Protein AF-X1NQB0-F1 (afdb_monomer_lite)

Organism: NCBI:txid412755

Sequence (197 aa):
MKKQTLKDSSLKRERFQTKKSTKEQAGLGTFFEILFKSVQGYIEIRTIRKGQVKQYFYSDLKKLTQDLTSDLPKFKDTNVFFGVCPRNQKQGKEKNIKEVSCVWIDLDCHNDRERIEKLRSLKRFNLRPSIIVNSGRGFHIYWLLDKVFIIRDQEEKEIIKGYVKGLSKVLGGDSTFDLARVLRVPGTINLKEPENP

Structure (mmCIF, N/CA/C/O backbone):
data_AF-X1NQB0-F1
#
_entry.id   AF-X1NQB0-F1
#
loop_
_atom_site.group_PDB
_atom_site.id
_atom_site.type_symbol
_atom_site.label_atom_id
_atom_site.label_alt_id
_atom_site.label_comp_id
_atom_site.label_asym_id
_atom_site.label_entity_id
_atom_site.label_seq_id
_atom_site.pdbx_PDB_ins_code
_atom_site.Cartn_x
_atom_site.Cartn_y
_atom_site.Cartn_z
_atom_site.occupancy
_atom_site.B_iso_or_equiv
_atom_site.auth_seq_id
_atom_site.auth_comp_id
_atom_site.auth_asym_id
_atom_site.auth_atom_id
_atom_site.pdbx_PDB_model_num
ATOM 1 N N . MET A 1 1 ? -0.578 19.812 -50.201 1.00 50.06 1 MET A N 1
ATOM 2 C CA . MET A 1 1 ? -0.770 18.468 -49.600 1.00 50.06 1 M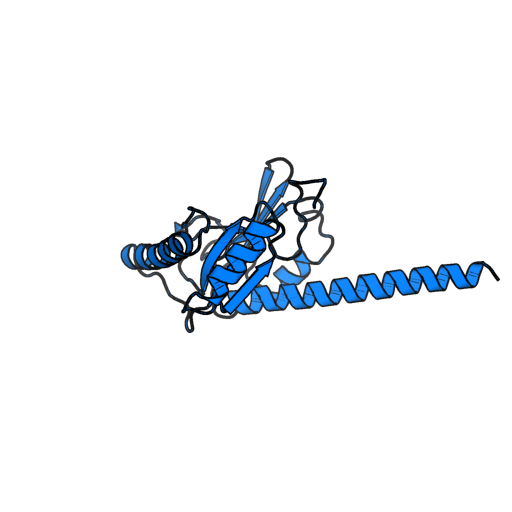ET A CA 1
ATOM 3 C C . MET A 1 1 ? -0.067 18.213 -48.253 1.00 50.06 1 MET A C 1
ATOM 5 O O . MET A 1 1 ? -0.553 17.361 -47.530 1.00 50.06 1 MET A O 1
ATOM 9 N N . LYS A 1 2 ? 0.999 18.927 -47.834 1.00 50.00 2 LYS A N 1
ATOM 10 C CA . LYS A 1 2 ? 1.727 18.614 -46.571 1.00 50.00 2 LYS A CA 1
ATOM 11 C C . LYS A 1 2 ? 1.059 19.056 -45.245 1.00 50.00 2 LYS A C 1
ATOM 13 O O . LYS A 1 2 ? 1.388 18.514 -44.196 1.00 50.00 2 LYS A O 1
ATOM 18 N N . LYS A 1 3 ? 0.122 20.018 -45.255 1.00 45.69 3 LYS A N 1
ATOM 19 C CA . LYS A 1 3 ? -0.515 20.545 -44.020 1.00 45.69 3 LYS A CA 1
ATOM 20 C C . LYS A 1 3 ? -1.596 19.629 -43.422 1.00 45.69 3 LYS A C 1
ATOM 22 O O . LYS A 1 3 ? -1.843 19.693 -42.222 1.00 45.69 3 LYS A O 1
ATOM 27 N N . GLN A 1 4 ? -2.224 18.777 -44.234 1.00 47.47 4 GLN A N 1
ATOM 28 C CA . GLN A 1 4 ? -3.342 17.927 -43.802 1.00 47.47 4 GLN A CA 1
ATOM 29 C C . GLN A 1 4 ? -2.848 16.678 -43.054 1.00 47.47 4 GLN A C 1
ATOM 31 O O . GLN A 1 4 ? -3.415 16.296 -42.037 1.00 47.47 4 GLN A O 1
ATOM 36 N N . THR A 1 5 ? -1.698 16.139 -43.466 1.00 50.97 5 THR A N 1
ATOM 37 C CA . THR A 1 5 ? -1.036 14.976 -42.854 1.00 50.97 5 THR A CA 1
ATOM 38 C C . THR A 1 5 ? -0.481 15.268 -41.452 1.00 50.97 5 THR A C 1
ATOM 40 O O . THR A 1 5 ? -0.528 14.410 -40.574 1.00 50.97 5 THR A O 1
ATOM 43 N N . LEU A 1 6 ? 0.005 16.494 -41.208 1.00 49.53 6 LEU A N 1
ATOM 44 C CA . LEU A 1 6 ? 0.530 16.913 -39.901 1.00 49.53 6 LEU A CA 1
ATOM 45 C C . LEU A 1 6 ? -0.583 17.054 -38.848 1.00 49.53 6 LEU A C 1
ATOM 47 O O . LEU A 1 6 ? -0.421 16.556 -37.733 1.00 49.53 6 LEU A O 1
ATOM 51 N N . LYS A 1 7 ? -1.736 17.643 -39.205 1.00 56.09 7 LYS A N 1
ATOM 52 C CA . LYS A 1 7 ? -2.900 17.743 -38.302 1.00 56.09 7 LYS A CA 1
ATOM 53 C C . LYS A 1 7 ? -3.457 16.369 -37.924 1.00 56.09 7 LYS A C 1
ATOM 55 O O . LYS A 1 7 ? -3.704 16.127 -36.746 1.00 56.09 7 LYS A O 1
ATOM 60 N N . ASP A 1 8 ? -3.561 15.452 -38.885 1.00 53.28 8 ASP A N 1
ATOM 61 C CA . ASP A 1 8 ? -4.017 14.077 -38.633 1.00 53.28 8 ASP A CA 1
ATOM 62 C C . ASP A 1 8 ? -3.060 13.284 -37.732 1.00 53.28 8 ASP A C 1
ATOM 64 O O . ASP A 1 8 ? -3.496 12.493 -36.894 1.00 53.28 8 ASP A O 1
ATOM 68 N N . SER A 1 9 ? -1.748 13.517 -37.854 1.00 52.19 9 SER A N 1
ATOM 69 C CA . SER A 1 9 ? -0.751 12.889 -36.980 1.00 52.19 9 SER A CA 1
ATOM 70 C C . SER A 1 9 ? -0.810 13.407 -35.535 1.00 52.19 9 SER A C 1
ATOM 72 O O . SER A 1 9 ? -0.665 12.618 -34.601 1.00 52.19 9 SER A O 1
ATOM 74 N N . SER A 1 10 ? -1.089 14.703 -35.346 1.00 53.19 10 SER A N 1
ATOM 75 C CA . SER A 1 10 ? -1.256 15.331 -34.028 1.00 53.19 10 SER A CA 1
ATOM 76 C C . SER A 1 10 ? -2.526 14.836 -33.339 1.00 53.19 10 SER A C 1
ATOM 78 O O . SER A 1 10 ? -2.468 14.369 -32.206 1.00 53.19 10 SER A O 1
ATOM 80 N N . LEU A 1 11 ? -3.650 14.813 -34.063 1.00 53.56 11 LEU A N 1
ATOM 81 C CA . LEU A 1 11 ? -4.938 14.316 -33.569 1.00 53.56 11 LEU A CA 1
ATOM 82 C C . LEU A 1 11 ? -4.892 12.822 -33.218 1.00 53.56 11 LEU A C 1
ATOM 84 O O . LEU A 1 11 ? -5.489 12.397 -32.230 1.00 53.56 11 LEU A O 1
ATOM 88 N N . LYS A 1 12 ? -4.166 12.000 -33.990 1.00 47.81 12 LYS A N 1
ATOM 89 C CA . LYS A 1 12 ? -3.951 10.579 -33.660 1.00 47.81 12 LYS A CA 1
ATOM 90 C C . LYS A 1 12 ? -3.080 10.398 -32.413 1.00 47.81 12 LYS A C 1
ATOM 92 O O . LYS A 1 12 ? -3.388 9.525 -31.603 1.00 47.81 12 LYS A O 1
ATOM 97 N N . ARG A 1 13 ? -2.035 11.216 -32.232 1.00 45.66 13 ARG A N 1
ATOM 98 C CA . ARG A 1 13 ? -1.184 11.202 -31.027 1.00 45.66 13 ARG A CA 1
ATOM 99 C C . ARG A 1 13 ? -1.954 11.639 -29.782 1.00 45.66 13 ARG A C 1
ATOM 101 O O . ARG A 1 13 ? -1.907 10.926 -28.785 1.00 45.66 13 ARG A O 1
ATOM 108 N N . GLU A 1 14 ? -2.730 12.715 -29.868 1.00 44.12 14 GLU A N 1
ATOM 109 C CA . GLU A 1 14 ? -3.615 13.171 -28.787 1.00 44.12 14 GLU A CA 1
ATOM 110 C C . GLU A 1 14 ? -4.677 12.122 -28.443 1.00 44.12 14 GLU A C 1
ATOM 112 O O . GLU A 1 14 ? -4.863 11.798 -27.273 1.00 44.12 14 GLU A O 1
ATOM 117 N N . ARG A 1 15 ? -5.335 11.507 -29.439 1.00 46.19 15 ARG A N 1
ATOM 118 C CA . ARG A 1 15 ? -6.320 10.427 -29.219 1.00 46.19 15 ARG A CA 1
ATOM 119 C C . ARG A 1 15 ? -5.710 9.167 -28.598 1.00 46.19 15 ARG A C 1
ATOM 121 O O . ARG A 1 15 ? -6.386 8.462 -27.852 1.00 46.19 15 ARG A O 1
ATOM 128 N N . PHE A 1 16 ? -4.455 8.852 -28.909 1.00 35.81 16 PHE A N 1
ATOM 129 C CA . PHE A 1 16 ? -3.752 7.710 -28.321 1.00 35.81 16 PHE A CA 1
ATOM 130 C C . PHE A 1 16 ? -3.287 8.004 -26.887 1.00 35.81 16 PHE A C 1
ATOM 132 O O . PHE A 1 16 ? -3.474 7.167 -26.006 1.00 35.81 16 PHE A O 1
ATOM 139 N N . GLN A 1 17 ? -2.754 9.205 -26.632 1.00 44.72 17 GLN A N 1
ATOM 140 C CA . GLN A 1 17 ? -2.378 9.662 -25.290 1.00 44.72 17 GLN A CA 1
ATOM 141 C C . GLN A 1 17 ? -3.591 9.773 -24.364 1.00 44.72 17 GLN A C 1
ATOM 143 O O . GLN A 1 17 ? -3.541 9.271 -23.246 1.00 44.72 17 GLN A O 1
ATOM 148 N N . THR A 1 18 ? -4.706 10.327 -24.846 1.00 46.62 18 THR A N 1
ATOM 149 C CA . THR A 1 18 ? -5.965 10.387 -24.086 1.00 46.62 18 THR A CA 1
ATOM 150 C C . THR A 1 18 ? -6.506 8.991 -23.784 1.00 46.62 18 THR A C 1
ATOM 152 O O . THR A 1 18 ? -6.786 8.706 -22.628 1.00 46.62 18 THR A O 1
ATOM 155 N N . LYS A 1 19 ? -6.551 8.059 -24.750 1.00 41.38 19 LYS A N 1
ATOM 156 C CA . LYS A 1 19 ? -6.973 6.666 -24.481 1.00 41.38 19 LYS A CA 1
ATOM 157 C C . LYS A 1 19 ? -6.062 5.923 -23.496 1.00 41.38 19 LYS A C 1
ATOM 159 O O . LYS A 1 19 ? -6.564 5.138 -22.692 1.00 41.38 19 LYS A O 1
ATOM 164 N N . LYS A 1 20 ? -4.743 6.146 -23.555 1.00 51.28 20 LYS A N 1
ATOM 165 C CA . LYS A 1 20 ? -3.777 5.572 -22.604 1.00 51.28 20 LYS A CA 1
ATOM 166 C C . LYS A 1 20 ? -3.995 6.146 -21.198 1.00 51.28 20 LYS A C 1
ATOM 168 O O . LYS A 1 20 ? -4.170 5.369 -20.266 1.00 51.28 20 LYS A O 1
ATOM 173 N N . SER A 1 21 ? -4.132 7.469 -21.091 1.00 59.16 21 SER A N 1
ATOM 174 C CA . SER A 1 21 ? -4.458 8.195 -19.857 1.00 59.16 21 SER A CA 1
ATOM 175 C C . SER A 1 21 ? -5.775 7.722 -19.231 1.00 59.16 21 SER A C 1
ATOM 177 O O . SER A 1 21 ? -5.805 7.419 -18.043 1.00 59.16 21 SER A O 1
ATOM 179 N N . THR A 1 22 ? -6.847 7.551 -20.014 1.00 59.19 22 THR A N 1
ATOM 180 C CA . THR A 1 22 ? -8.142 7.077 -19.496 1.00 59.19 22 THR A CA 1
ATOM 181 C C . THR A 1 22 ? -8.079 5.623 -19.017 1.00 59.19 22 THR A C 1
ATOM 183 O O . THR A 1 22 ? -8.696 5.278 -18.012 1.00 59.19 22 THR A O 1
ATOM 186 N N . LYS A 1 23 ? -7.316 4.754 -19.697 1.00 62.00 23 LYS A N 1
ATOM 187 C CA . LYS A 1 23 ? -7.129 3.354 -19.279 1.00 62.00 23 LYS A CA 1
ATOM 188 C C . LYS A 1 23 ? -6.263 3.240 -18.020 1.00 62.00 23 LYS A C 1
ATOM 190 O O . LYS A 1 23 ? -6.557 2.415 -17.159 1.00 62.00 23 LYS A O 1
ATOM 195 N N . GLU A 1 24 ? -5.224 4.063 -17.903 1.00 63.34 24 GLU A N 1
ATOM 196 C CA . GLU A 1 24 ? -4.378 4.160 -16.706 1.00 63.34 24 GLU A CA 1
ATOM 197 C C . GLU A 1 24 ? -5.161 4.727 -15.515 1.00 63.34 24 GLU A C 1
ATOM 199 O O . GLU A 1 24 ? -5.092 4.171 -14.421 1.00 63.34 24 GLU A O 1
ATOM 204 N N . GLN A 1 25 ? -5.992 5.750 -15.744 1.00 60.28 25 GLN A N 1
ATOM 205 C CA . GLN A 1 25 ? -6.939 6.2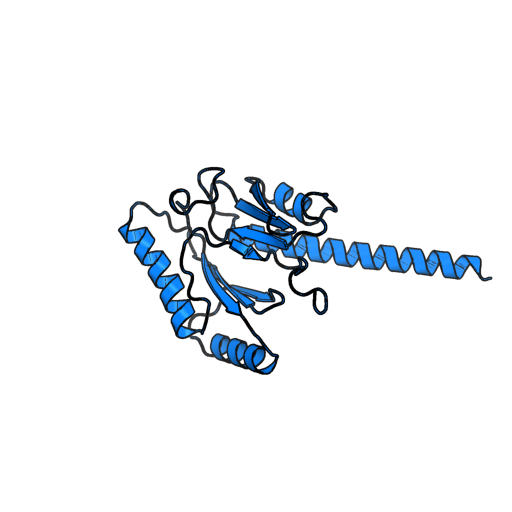86 -14.763 1.00 60.28 25 GLN A CA 1
ATOM 206 C C . GLN A 1 25 ? -7.929 5.231 -14.275 1.00 60.28 25 GLN A C 1
ATOM 208 O O . GLN A 1 25 ? -8.090 5.057 -13.067 1.00 60.28 25 GLN A O 1
ATOM 213 N N . ALA A 1 26 ? -8.557 4.499 -15.199 1.00 66.62 26 ALA A N 1
ATOM 214 C CA . ALA A 1 26 ? -9.485 3.427 -14.859 1.00 66.62 26 ALA A CA 1
ATOM 215 C C . ALA A 1 26 ? -8.786 2.312 -14.062 1.00 66.62 26 ALA A C 1
ATOM 217 O O . ALA A 1 26 ? -9.298 1.881 -13.034 1.00 66.62 26 ALA A O 1
ATOM 218 N N . GLY A 1 27 ? -7.584 1.897 -14.480 1.00 85.69 27 GLY A N 1
ATOM 219 C CA . GLY A 1 27 ? -6.806 0.872 -13.780 1.00 85.69 27 GLY A CA 1
ATOM 220 C C . GLY A 1 27 ? -6.393 1.285 -12.365 1.00 85.69 27 GLY A C 1
ATOM 221 O O . GLY A 1 27 ? -6.514 0.489 -11.434 1.00 85.69 27 GLY A O 1
ATOM 222 N N . LEU A 1 28 ? -5.946 2.531 -12.184 1.00 87.88 28 LEU A N 1
ATOM 223 C CA . LEU A 1 28 ? -5.535 3.039 -10.876 1.00 87.88 28 LEU A CA 1
ATOM 224 C C . LEU A 1 28 ? -6.728 3.257 -9.935 1.00 87.88 28 LEU A C 1
ATOM 226 O O . LEU A 1 28 ? -6.636 2.933 -8.751 1.00 87.88 28 LEU A O 1
ATOM 230 N N . GLY A 1 29 ? -7.849 3.754 -10.465 1.00 88.94 29 GLY A N 1
ATOM 231 C CA . GLY A 1 29 ? -9.098 3.884 -9.717 1.00 88.94 29 GLY A CA 1
ATOM 232 C C . GLY A 1 29 ? -9.579 2.534 -9.198 1.00 88.94 29 GLY A C 1
ATOM 233 O O . GLY A 1 29 ? -9.750 2.369 -7.993 1.00 88.94 29 GLY A O 1
ATOM 234 N N . THR A 1 30 ? -9.673 1.532 -10.080 1.00 92.62 30 THR A N 1
ATOM 235 C CA . THR A 1 30 ? -10.038 0.161 -9.694 1.00 92.62 30 THR A CA 1
ATOM 236 C C . THR A 1 30 ? -9.081 -0.416 -8.647 1.00 92.62 30 THR A C 1
ATOM 238 O O . THR A 1 30 ? -9.527 -1.066 -7.705 1.00 92.62 30 THR A O 1
ATOM 241 N N . PHE A 1 31 ? -7.774 -0.159 -8.757 1.00 94.81 31 PHE A N 1
ATOM 242 C CA . PHE A 1 31 ? -6.793 -0.624 -7.773 1.00 94.81 31 PHE A CA 1
ATOM 243 C C . PHE A 1 31 ? -7.063 -0.079 -6.362 1.00 94.81 31 PHE A C 1
ATOM 245 O O . PHE A 1 31 ? -7.139 -0.855 -5.406 1.00 94.81 31 PHE A O 1
ATOM 252 N N . PHE A 1 32 ? -7.236 1.239 -6.220 1.00 95.94 32 PHE A N 1
ATOM 253 C CA . PHE A 1 32 ? -7.511 1.839 -4.914 1.00 95.94 32 PHE A CA 1
ATOM 254 C C . PHE A 1 32 ? -8.908 1.487 -4.394 1.00 95.94 32 PHE A C 1
ATOM 256 O O . PHE A 1 32 ? -9.062 1.239 -3.201 1.00 95.94 32 PHE A O 1
ATOM 263 N N . GLU A 1 33 ? -9.915 1.400 -5.263 1.00 95.00 33 GLU A N 1
ATOM 264 C CA . GLU A 1 33 ? -11.251 0.941 -4.871 1.00 95.00 33 GLU A CA 1
ATOM 265 C C . GLU A 1 33 ? -11.212 -0.476 -4.300 1.00 95.00 33 GLU A C 1
ATOM 267 O O . GLU A 1 33 ? -11.747 -0.715 -3.220 1.00 95.00 33 GLU A O 1
ATOM 272 N N . ILE A 1 34 ? -10.529 -1.415 -4.957 1.00 94.12 34 ILE A N 1
ATOM 273 C CA . ILE A 1 34 ? -10.441 -2.794 -4.465 1.00 94.12 34 ILE A CA 1
ATOM 274 C C . ILE A 1 34 ? -9.771 -2.853 -3.083 1.00 94.12 34 ILE A C 1
ATOM 276 O O . ILE A 1 34 ? -10.260 -3.566 -2.207 1.00 94.12 34 ILE A O 1
ATOM 280 N N . LEU A 1 35 ? -8.684 -2.104 -2.872 1.00 95.25 35 LEU A N 1
ATOM 281 C CA . LEU A 1 35 ? -7.938 -2.129 -1.609 1.00 95.25 35 LEU A CA 1
ATOM 282 C C . LEU A 1 35 ? -8.639 -1.394 -0.461 1.00 95.25 35 LEU A C 1
ATOM 284 O O . LEU A 1 35 ? -8.498 -1.801 0.694 1.00 95.25 35 LEU A O 1
ATOM 288 N N . PHE A 1 36 ? -9.364 -0.312 -0.756 1.00 95.69 36 PHE A N 1
ATOM 289 C CA . PHE A 1 36 ? -9.793 0.647 0.264 1.00 95.69 36 PHE A CA 1
ATOM 290 C C . PHE A 1 36 ? -11.309 0.894 0.322 1.00 95.69 36 PHE A C 1
ATOM 292 O O . PHE A 1 36 ? -11.746 1.642 1.191 1.00 95.69 36 PHE A O 1
ATOM 299 N N . LYS A 1 37 ? -12.144 0.266 -0.524 1.00 89.94 37 LYS A N 1
ATOM 300 C CA . LYS A 1 37 ? -13.609 0.497 -0.522 1.00 89.94 37 LYS A CA 1
ATOM 301 C C . LYS A 1 37 ? -14.293 0.267 0.830 1.00 89.94 37 LYS A C 1
ATOM 303 O O . LYS A 1 37 ? -15.310 0.893 1.101 1.00 89.94 37 LYS A O 1
ATOM 308 N N . SER A 1 38 ? -13.771 -0.656 1.637 1.00 89.06 38 SER A N 1
ATOM 309 C CA . SER A 1 38 ? -14.411 -1.101 2.881 1.00 89.06 38 SER A CA 1
ATOM 310 C C . SER A 1 38 ? -13.732 -0.568 4.138 1.00 89.06 38 SER A C 1
ATOM 312 O O . SER A 1 38 ? -14.160 -0.924 5.231 1.00 89.06 38 SER A O 1
ATOM 314 N N . VAL A 1 39 ? -12.666 0.226 4.004 1.00 88.81 39 VAL A N 1
ATOM 315 C CA . VAL A 1 39 ? -11.906 0.712 5.159 1.00 88.81 39 VAL A CA 1
ATOM 316 C C . VAL A 1 39 ? -12.174 2.179 5.440 1.00 88.81 39 VAL A C 1
ATOM 318 O O . VAL A 1 39 ? -12.500 2.956 4.542 1.00 88.81 39 VAL A O 1
ATOM 321 N N . GLN A 1 40 ? -11.989 2.564 6.695 1.00 90.62 40 GLN A N 1
ATOM 322 C CA . GLN A 1 40 ? -12.165 3.932 7.153 1.00 90.62 40 GLN A CA 1
ATOM 323 C C . GLN A 1 40 ? -10.823 4.648 7.323 1.00 90.62 40 GLN A C 1
ATOM 325 O O . GLN A 1 40 ? -9.769 4.045 7.526 1.00 90.62 40 GLN A O 1
ATOM 330 N N . GLY A 1 41 ? -10.868 5.979 7.279 1.00 94.50 41 GLY A N 1
ATOM 331 C CA . GLY A 1 41 ? -9.716 6.837 7.542 1.00 94.50 41 GLY A CA 1
ATOM 332 C C . GLY A 1 41 ? -9.033 7.347 6.277 1.00 94.50 41 GLY A C 1
ATOM 333 O O . GLY A 1 41 ? -9.683 7.733 5.308 1.00 94.50 41 GLY A O 1
ATOM 334 N N . TYR A 1 42 ? -7.706 7.438 6.332 1.00 97.94 42 TYR A N 1
ATOM 335 C CA . TYR A 1 42 ? -6.898 8.137 5.343 1.00 97.94 42 TYR A CA 1
ATOM 336 C C . TYR A 1 42 ? -5.919 7.213 4.624 1.00 97.94 42 TYR A C 1
ATOM 338 O O . TYR A 1 42 ? -5.139 6.488 5.246 1.00 97.94 42 TYR A O 1
ATOM 346 N N . ILE A 1 43 ? -5.878 7.342 3.304 1.00 97.75 43 ILE A N 1
ATOM 347 C CA . ILE A 1 43 ? -4.867 6.745 2.440 1.00 97.75 43 ILE A CA 1
ATOM 348 C C . ILE A 1 43 ? -3.686 7.707 2.383 1.00 97.75 43 ILE A C 1
ATOM 350 O O . ILE A 1 43 ? -3.811 8.846 1.922 1.00 97.75 43 ILE A O 1
ATOM 354 N N . GLU A 1 44 ? -2.537 7.261 2.888 1.00 98.44 44 GLU A N 1
ATOM 355 C CA . GLU A 1 44 ? -1.292 8.016 2.781 1.00 98.44 44 GLU A CA 1
ATOM 356 C C . GLU A 1 44 ? -0.748 7.909 1.359 1.00 98.44 44 GLU A C 1
ATOM 358 O O . GLU A 1 44 ? -0.520 6.804 0.870 1.00 98.44 44 GLU A O 1
ATOM 363 N N . ILE A 1 45 ? -0.457 9.054 0.748 1.00 98.25 45 ILE A N 1
ATOM 364 C CA . ILE A 1 45 ? 0.403 9.169 -0.425 1.00 98.25 45 ILE A CA 1
ATOM 365 C C . ILE A 1 45 ? 1.684 9.874 -0.014 1.00 98.25 45 ILE A C 1
ATOM 367 O O . ILE A 1 45 ? 1.653 10.954 0.575 1.00 98.25 45 ILE A O 1
ATOM 371 N N . ARG A 1 46 ? 2.821 9.274 -0.344 1.00 97.94 46 ARG A N 1
ATOM 372 C CA . ARG A 1 46 ? 4.147 9.791 -0.035 1.00 97.94 46 ARG A CA 1
ATOM 373 C C . ARG A 1 46 ? 4.894 10.078 -1.324 1.00 97.94 46 ARG A C 1
ATOM 375 O O . ARG A 1 46 ? 5.024 9.194 -2.165 1.00 97.94 46 ARG A O 1
ATOM 382 N N . THR A 1 47 ? 5.412 11.290 -1.468 1.00 97.00 47 THR A N 1
ATOM 383 C CA . THR A 1 47 ? 6.286 11.642 -2.589 1.00 97.00 47 THR A CA 1
ATOM 384 C C . THR A 1 47 ? 7.716 11.799 -2.110 1.00 97.00 47 THR A C 1
ATOM 386 O O . THR A 1 47 ? 7.964 12.298 -1.010 1.00 97.00 47 THR A O 1
ATOM 389 N N . ILE A 1 48 ? 8.659 11.335 -2.929 1.00 95.31 48 ILE A N 1
ATOM 390 C CA . ILE A 1 48 ? 10.091 11.474 -2.676 1.00 95.31 48 ILE A CA 1
ATOM 391 C C . ILE A 1 48 ? 10.740 12.146 -3.882 1.00 95.31 48 ILE A C 1
ATOM 393 O O . ILE A 1 48 ? 10.749 11.588 -4.985 1.00 95.31 48 ILE A O 1
ATOM 397 N N . ARG A 1 49 ? 11.317 13.330 -3.661 1.00 92.44 49 ARG A N 1
ATOM 398 C CA . ARG A 1 49 ? 12.048 14.103 -4.673 1.00 92.44 49 ARG A CA 1
ATOM 399 C C . ARG A 1 49 ? 13.396 14.530 -4.114 1.00 92.44 49 ARG A C 1
ATOM 401 O O . ARG A 1 49 ? 13.440 15.306 -3.167 1.00 92.44 49 ARG A O 1
ATOM 408 N N . LYS A 1 50 ? 14.493 14.027 -4.694 1.00 88.94 50 LYS A N 1
ATOM 409 C CA . LYS A 1 50 ? 15.869 14.335 -4.249 1.00 88.94 50 LYS A CA 1
ATOM 410 C C . LYS A 1 50 ? 16.046 14.176 -2.724 1.00 88.94 50 LYS A C 1
ATOM 412 O O . LYS A 1 50 ? 16.529 15.074 -2.048 1.00 88.94 50 LYS A O 1
ATOM 417 N N . GLY A 1 51 ? 15.553 13.063 -2.174 1.00 87.94 51 GLY A N 1
ATOM 418 C CA . GLY A 1 51 ? 15.590 12.768 -0.734 1.00 87.94 51 GLY A CA 1
ATOM 419 C C . GLY A 1 51 ? 14.533 13.482 0.119 1.00 87.94 51 GLY A C 1
ATOM 420 O O . GLY A 1 51 ? 14.273 13.045 1.235 1.00 87.94 51 GLY A O 1
ATOM 421 N N . GLN A 1 52 ? 13.862 14.518 -0.393 1.00 93.69 52 GLN A N 1
ATOM 422 C CA . GLN A 1 52 ? 12.795 15.199 0.340 1.00 93.69 52 GLN A CA 1
ATOM 423 C C . GLN A 1 52 ? 11.509 14.380 0.305 1.00 93.69 52 GLN A C 1
ATOM 425 O O . GLN A 1 52 ? 11.002 14.053 -0.772 1.00 93.69 52 GLN A O 1
ATOM 430 N N . VAL A 1 53 ? 10.978 14.089 1.490 1.00 95.94 53 VAL A N 1
ATOM 431 C CA . VAL A 1 53 ? 9.741 13.331 1.682 1.00 95.94 53 VAL A CA 1
ATOM 432 C C . VAL A 1 53 ? 8.589 14.291 1.968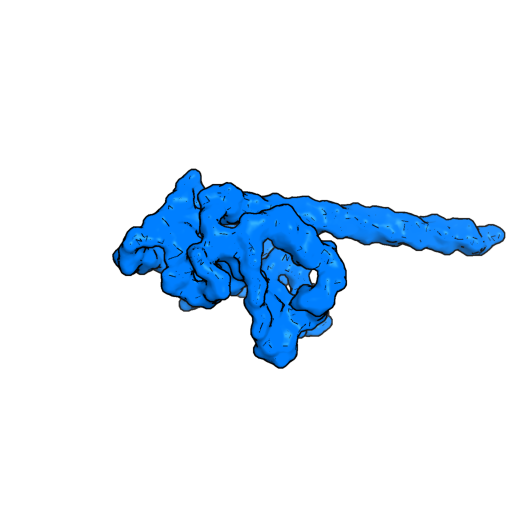 1.00 95.94 53 VAL A C 1
ATOM 434 O O . VAL A 1 53 ? 8.692 15.139 2.852 1.00 95.94 53 VAL A O 1
ATOM 437 N N . LYS A 1 54 ? 7.469 14.131 1.259 1.00 97.38 54 LYS A N 1
ATOM 438 C CA . LYS A 1 54 ? 6.191 14.785 1.586 1.00 97.38 54 LYS A CA 1
ATOM 439 C C . LYS A 1 54 ? 5.090 13.745 1.729 1.00 97.38 54 LYS A C 1
ATOM 441 O O . LYS A 1 54 ? 5.091 12.745 1.015 1.00 97.38 54 LYS A O 1
ATOM 446 N N . GLN A 1 55 ? 4.158 13.985 2.648 1.00 97.94 55 GLN A N 1
ATOM 447 C CA . GLN A 1 55 ? 3.023 13.103 2.922 1.00 97.94 55 GLN A CA 1
ATOM 448 C C . GLN A 1 55 ? 1.710 13.840 2.659 1.00 97.94 55 GLN A C 1
ATOM 450 O O . GLN A 1 55 ? 1.544 14.999 3.038 1.00 97.94 55 GLN A O 1
ATOM 455 N N . TYR A 1 56 ? 0.775 13.142 2.032 1.00 98.06 56 TYR A N 1
ATOM 456 C CA . TYR A 1 56 ? -0.571 13.591 1.713 1.00 98.06 56 TYR A CA 1
ATOM 457 C C . TYR A 1 56 ? -1.555 12.522 2.185 1.00 98.06 56 TYR A C 1
ATOM 459 O O . TYR A 1 56 ? -1.229 11.339 2.179 1.00 98.06 56 TYR A O 1
ATOM 467 N N . PHE A 1 57 ? -2.754 12.926 2.590 1.00 98.38 57 PHE A N 1
ATOM 468 C CA . PHE A 1 57 ? -3.740 12.026 3.184 1.00 98.38 57 PHE A CA 1
ATOM 469 C C . PHE A 1 57 ? -5.098 12.251 2.530 1.00 98.38 57 PHE A C 1
ATOM 471 O O . PHE A 1 57 ? -5.622 13.365 2.586 1.00 98.38 57 PHE A O 1
ATOM 478 N N . TYR A 1 58 ? -5.652 11.201 1.926 1.00 97.88 58 TYR A N 1
ATOM 479 C CA . TYR A 1 58 ? -6.919 11.240 1.196 1.00 97.88 58 TYR A CA 1
ATOM 480 C C . TYR A 1 58 ? -7.952 10.356 1.886 1.00 97.88 58 TYR A C 1
ATOM 482 O O . TYR A 1 58 ? -7.649 9.220 2.230 1.00 97.88 58 TYR A O 1
ATOM 490 N N . SER A 1 59 ? -9.164 10.871 2.069 1.00 96.12 59 SER A N 1
ATOM 491 C CA . SER A 1 59 ? -10.342 10.097 2.494 1.00 96.12 59 SER A CA 1
ATOM 492 C C . SER A 1 59 ? -11.335 9.864 1.348 1.00 96.12 59 SER A C 1
ATOM 494 O O . SER A 1 59 ? -12.313 9.151 1.517 1.00 96.12 59 SER A O 1
ATOM 496 N N . ASP A 1 60 ? -11.093 10.475 0.184 1.00 95.44 60 ASP A N 1
ATOM 497 C CA . ASP A 1 60 ? -11.908 10.343 -1.024 1.00 95.44 60 ASP A CA 1
ATOM 498 C C . ASP A 1 60 ? -11.073 9.677 -2.128 1.00 95.44 60 ASP A C 1
ATOM 500 O O . ASP A 1 60 ? -10.062 10.223 -2.586 1.00 95.44 60 ASP A O 1
ATOM 504 N N . LEU A 1 61 ? -11.509 8.486 -2.545 1.00 94.44 61 LEU A N 1
ATOM 505 C CA . LEU A 1 61 ? -10.865 7.666 -3.572 1.00 94.44 61 LEU A CA 1
ATOM 506 C C . LEU A 1 61 ? -10.922 8.285 -4.971 1.00 94.44 61 LEU A C 1
ATOM 508 O O . LEU A 1 61 ? -9.960 8.168 -5.736 1.00 94.44 61 LEU A O 1
ATOM 512 N N . LYS A 1 62 ? -12.022 8.968 -5.305 1.00 92.88 62 LYS A N 1
ATOM 513 C CA . LYS A 1 62 ? -12.171 9.652 -6.594 1.00 92.88 62 LYS A CA 1
ATOM 514 C C . LYS A 1 62 ? -11.194 10.811 -6.658 1.00 92.88 62 LYS A C 1
ATOM 516 O O . LYS A 1 62 ? -10.454 10.933 -7.634 1.00 92.88 62 LYS A O 1
ATOM 521 N N . LYS A 1 63 ? -11.125 11.605 -5.585 1.00 95.06 63 LYS A N 1
ATOM 522 C CA . LYS A 1 63 ? -10.173 12.715 -5.495 1.00 95.06 63 LYS A CA 1
ATOM 523 C C . LYS A 1 63 ? -8.730 12.223 -5.536 1.00 95.06 63 LYS A C 1
ATOM 525 O O . LYS A 1 63 ? -7.923 12.807 -6.252 1.00 95.06 63 LYS A O 1
ATOM 530 N N . LEU A 1 64 ? -8.411 11.148 -4.813 1.00 95.44 64 LEU A N 1
ATOM 531 C CA . LEU A 1 64 ? -7.090 10.520 -4.846 1.00 95.44 64 LEU A CA 1
ATOM 532 C C . LEU A 1 64 ? -6.692 10.110 -6.270 1.00 95.44 64 LEU A C 1
ATOM 534 O O . LEU A 1 64 ? -5.620 10.483 -6.745 1.00 95.44 64 LEU A O 1
ATOM 538 N N . THR A 1 65 ? -7.562 9.365 -6.951 1.00 93.19 65 THR A N 1
ATOM 539 C CA . THR A 1 65 ? -7.299 8.860 -8.304 1.00 93.19 65 THR A CA 1
ATOM 540 C C . THR A 1 65 ? -7.146 10.007 -9.296 1.00 93.19 65 THR A C 1
ATOM 542 O O . THR A 1 65 ? -6.203 10.016 -10.086 1.00 93.19 65 THR A O 1
ATOM 545 N N . GLN A 1 66 ? -8.022 11.013 -9.222 1.00 93.19 66 GLN A N 1
ATOM 546 C CA . GLN A 1 66 ? -7.928 12.218 -10.042 1.00 93.19 66 GLN A CA 1
ATOM 547 C C . GLN A 1 66 ? -6.592 12.934 -9.818 1.00 93.19 66 GLN A C 1
ATOM 549 O O . GLN A 1 66 ? -5.906 13.271 -10.777 1.00 93.19 66 GLN A O 1
ATOM 554 N N . ASP A 1 67 ? -6.199 13.143 -8.563 1.00 94.50 67 ASP A N 1
ATOM 555 C CA . ASP A 1 67 ? -4.965 13.841 -8.214 1.00 94.50 67 ASP A CA 1
ATOM 556 C C . ASP A 1 67 ? -3.718 13.099 -8.714 1.00 94.50 67 ASP A C 1
ATOM 558 O O . ASP A 1 67 ? -2.811 13.741 -9.240 1.00 94.50 67 ASP A O 1
ATOM 562 N N . LEU A 1 68 ? -3.677 11.769 -8.579 1.00 92.75 68 LEU A N 1
ATOM 563 C CA . LEU A 1 68 ? -2.549 10.935 -9.018 1.00 92.75 68 LEU A CA 1
ATOM 564 C C . LEU A 1 68 ? -2.403 10.832 -10.538 1.00 92.75 68 LEU A C 1
ATOM 566 O O . LEU A 1 68 ? -1.322 10.520 -11.027 1.00 92.75 68 LEU A O 1
ATOM 570 N N . THR A 1 69 ? -3.485 11.063 -11.274 1.00 89.50 69 THR A N 1
ATOM 571 C CA . THR A 1 69 ? -3.531 10.923 -12.738 1.00 89.50 69 THR A CA 1
ATOM 572 C C . THR A 1 69 ? -3.569 12.263 -13.462 1.00 89.50 69 THR A C 1
ATOM 574 O O . THR A 1 69 ? -3.604 12.305 -14.690 1.00 89.50 69 THR A O 1
ATOM 577 N N . SER A 1 70 ? -3.573 13.353 -12.698 1.00 87.50 70 SER A N 1
ATOM 578 C CA . SER A 1 70 ? -3.439 14.717 -13.190 1.00 87.50 70 SER A CA 1
ATOM 579 C C . SER A 1 70 ? -1.973 15.148 -13.139 1.00 87.50 70 SER A C 1
ATOM 581 O O . SER A 1 70 ? -1.214 14.696 -12.282 1.00 87.50 70 SER A O 1
ATOM 583 N N . ASP A 1 71 ? -1.591 16.116 -13.974 1.00 84.75 71 ASP A N 1
ATOM 584 C CA . ASP A 1 71 ? -0.240 16.700 -14.009 1.00 84.75 71 ASP A CA 1
ATOM 585 C C . ASP A 1 71 ? 0.038 17.661 -12.833 1.00 84.75 71 ASP A C 1
ATOM 587 O O . ASP A 1 71 ? 0.595 18.752 -12.989 1.00 84.75 71 ASP A O 1
ATOM 591 N N . LEU A 1 72 ? -0.363 17.282 -11.616 1.00 89.62 72 LEU A N 1
ATOM 592 C CA . LEU A 1 72 ? -0.159 18.116 -10.440 1.00 89.62 72 LEU A CA 1
ATOM 593 C C . LEU A 1 72 ? 1.342 18.227 -10.115 1.00 89.62 72 LEU A C 1
ATOM 595 O O . LEU A 1 72 ? 2.020 17.203 -9.962 1.00 89.62 72 LEU A O 1
ATOM 599 N N . PRO A 1 73 ? 1.869 19.447 -9.878 1.00 89.81 73 PRO A N 1
ATOM 600 C CA . PRO A 1 73 ? 3.293 19.659 -9.604 1.00 89.81 73 PRO A CA 1
ATOM 601 C C . PRO A 1 73 ? 3.852 18.855 -8.423 1.00 89.81 73 PRO A C 1
ATOM 603 O O . PRO A 1 73 ? 5.050 18.600 -8.361 1.00 89.81 73 PRO A O 1
ATOM 606 N N . LYS A 1 74 ? 2.994 18.457 -7.472 1.00 90.62 74 LYS A N 1
ATOM 607 C CA . LYS A 1 74 ? 3.380 17.654 -6.302 1.00 90.62 74 LYS A CA 1
ATOM 608 C C . LYS A 1 74 ? 3.764 16.207 -6.638 1.00 90.62 74 LYS A C 1
ATOM 610 O O . LYS A 1 74 ? 4.486 15.607 -5.847 1.00 90.62 74 LYS A O 1
ATOM 615 N N . PHE A 1 75 ? 3.295 15.670 -7.767 1.00 91.81 75 PHE A N 1
ATOM 616 C CA . PHE A 1 75 ? 3.602 14.308 -8.226 1.00 91.81 75 PHE A CA 1
ATOM 617 C C . PHE A 1 75 ? 4.582 14.282 -9.393 1.00 91.81 75 PHE A C 1
ATOM 619 O O . PHE A 1 75 ? 5.316 13.306 -9.554 1.00 91.81 75 PHE A O 1
ATOM 626 N N . LYS A 1 76 ? 4.642 15.372 -10.162 1.00 87.44 76 LYS A N 1
ATOM 627 C CA . LYS A 1 76 ? 5.584 15.525 -11.266 1.00 87.44 76 LYS A CA 1
ATOM 628 C C . LYS A 1 76 ? 7.032 15.404 -10.786 1.00 87.44 76 LYS A C 1
ATOM 630 O O . LYS A 1 76 ? 7.428 16.036 -9.807 1.00 87.44 76 LYS A O 1
ATOM 635 N N . ASP A 1 77 ? 7.816 14.601 -11.498 1.00 87.88 77 ASP A N 1
ATOM 636 C CA . ASP A 1 77 ? 9.230 14.346 -11.206 1.00 87.88 77 ASP A CA 1
ATOM 637 C C . ASP A 1 77 ? 9.469 13.899 -9.749 1.00 87.88 77 ASP A C 1
ATOM 639 O O . ASP A 1 77 ? 10.463 14.271 -9.113 1.00 87.88 77 ASP A O 1
ATOM 643 N N . THR A 1 78 ? 8.548 13.094 -9.206 1.00 92.06 78 THR A N 1
ATOM 644 C CA . THR A 1 78 ? 8.689 12.467 -7.887 1.00 92.06 78 THR A CA 1
ATOM 645 C C . THR A 1 78 ? 8.466 10.959 -7.947 1.00 92.06 78 THR A C 1
ATOM 647 O O . THR A 1 78 ? 7.685 10.467 -8.756 1.00 92.06 78 THR A O 1
ATOM 650 N N . ASN A 1 79 ? 9.125 10.213 -7.056 1.00 93.38 79 ASN A N 1
ATOM 651 C CA . ASN A 1 79 ? 8.709 8.840 -6.782 1.00 93.38 79 ASN A CA 1
ATOM 652 C C . ASN A 1 79 ? 7.460 8.891 -5.901 1.00 93.38 79 ASN A C 1
ATOM 654 O O . ASN A 1 79 ? 7.507 9.502 -4.830 1.00 93.38 79 ASN A O 1
ATOM 658 N N . VAL A 1 80 ? 6.380 8.242 -6.330 1.00 95.62 80 VAL A N 1
ATOM 659 C CA . VAL A 1 80 ? 5.095 8.267 -5.627 1.00 95.62 80 VAL A CA 1
ATOM 660 C C . VAL A 1 80 ? 4.815 6.904 -5.007 1.00 95.62 80 VAL A C 1
ATOM 662 O O . VAL A 1 80 ? 4.852 5.871 -5.673 1.00 95.62 80 VAL A O 1
ATOM 665 N N . PHE A 1 81 ? 4.515 6.908 -3.716 1.00 96.75 81 PHE A N 1
ATOM 666 C CA . PHE A 1 81 ? 4.182 5.727 -2.936 1.00 96.75 81 PHE A CA 1
ATOM 667 C C . PHE A 1 81 ? 2.820 5.914 -2.281 1.00 96.75 81 PHE A C 1
ATOM 669 O O . PHE A 1 81 ? 2.426 7.037 -1.972 1.00 96.75 81 PHE A O 1
ATOM 676 N N . PHE A 1 82 ? 2.123 4.818 -2.031 1.00 97.81 82 PHE A N 1
ATOM 677 C CA . PHE A 1 82 ? 0.937 4.790 -1.197 1.00 97.81 82 PHE A CA 1
ATOM 678 C C . PHE A 1 82 ? 1.173 3.843 -0.037 1.00 97.81 82 PHE A C 1
ATOM 680 O O . PHE A 1 82 ? 1.930 2.880 -0.142 1.00 97.81 82 PHE A O 1
ATOM 687 N N . GLY A 1 83 ? 0.538 4.110 1.086 1.00 97.62 83 GLY A N 1
ATOM 688 C CA . GLY A 1 83 ? 0.610 3.190 2.196 1.00 97.62 83 GLY A CA 1
ATOM 689 C C . GLY A 1 83 ? -0.488 2.143 2.164 1.00 97.62 83 GLY A C 1
ATOM 690 O O . GLY A 1 83 ? -1.645 2.510 1.989 1.00 97.62 83 GLY A O 1
ATOM 691 N N . VAL A 1 84 ? -0.122 0.883 2.389 1.00 97.06 84 VAL A N 1
ATOM 692 C CA . VAL A 1 84 ? -1.004 -0.264 2.129 1.00 97.06 84 VAL A CA 1
ATOM 693 C C . VAL A 1 84 ? -2.213 -0.309 3.066 1.00 97.06 84 VAL A C 1
ATOM 695 O O . VAL A 1 84 ? -3.318 -0.576 2.608 1.00 97.06 84 VAL A O 1
ATOM 698 N N . CYS A 1 85 ? -2.033 0.020 4.347 1.00 97.38 85 CYS A N 1
ATOM 699 C CA . CYS A 1 85 ? -3.126 0.070 5.321 1.00 97.38 85 CYS A CA 1
ATOM 700 C C . CYS A 1 85 ? -3.622 1.508 5.557 1.00 97.38 85 CYS A C 1
ATOM 702 O O . CYS A 1 85 ? -2.810 2.434 5.599 1.00 97.38 85 CYS A O 1
ATOM 704 N N . PRO A 1 86 ? -4.926 1.747 5.752 1.00 97.00 86 PRO A N 1
ATOM 705 C CA . PRO A 1 86 ? -5.467 3.073 6.063 1.00 97.00 86 PRO A CA 1
ATOM 706 C C . PRO A 1 86 ? -5.007 3.588 7.435 1.00 97.00 86 PRO A C 1
ATOM 708 O O . PRO A 1 86 ? -4.685 2.818 8.341 1.00 97.00 86 PRO A O 1
ATOM 711 N N . ARG A 1 87 ? -4.982 4.916 7.602 1.00 97.69 87 ARG A N 1
ATOM 712 C CA . ARG A 1 87 ? -4.606 5.576 8.860 1.00 97.69 87 ARG A CA 1
ATOM 713 C C . ARG A 1 87 ? -5.828 6.219 9.487 1.00 97.69 87 ARG A C 1
ATOM 715 O O . ARG A 1 87 ? -6.530 6.972 8.821 1.00 97.69 87 ARG A O 1
ATOM 722 N N . ASN A 1 88 ? -6.023 6.043 10.787 1.00 97.25 88 ASN A N 1
ATOM 723 C CA . ASN A 1 88 ? -7.075 6.747 11.523 1.0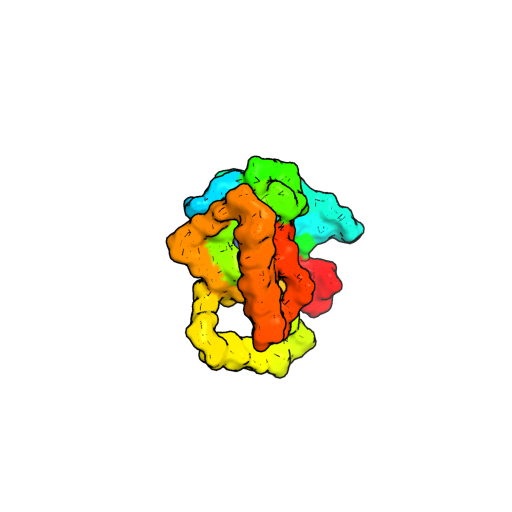0 97.25 88 ASN A CA 1
ATOM 724 C C . ASN A 1 88 ? -6.755 8.242 11.758 1.00 97.25 88 ASN A C 1
ATOM 726 O O . ASN A 1 88 ? -7.626 9.014 12.144 1.00 97.25 88 ASN A O 1
ATOM 730 N N . GLN A 1 89 ? -5.512 8.669 11.512 1.00 97.62 89 GLN A N 1
ATOM 731 C CA . GLN A 1 89 ? -5.053 10.058 11.600 1.00 97.62 89 GLN A CA 1
ATOM 732 C C . GLN A 1 89 ? -4.190 10.420 10.386 1.00 97.62 89 GLN A C 1
ATOM 734 O O . GLN A 1 89 ? -3.581 9.550 9.767 1.00 97.62 89 GLN A O 1
ATOM 739 N N . LYS A 1 90 ? -4.058 11.716 10.072 1.00 97.88 90 LYS A N 1
ATOM 740 C CA . LYS A 1 90 ? -3.196 12.227 8.986 1.00 97.88 90 LYS A CA 1
ATOM 741 C C . LYS A 1 90 ? -1.701 12.179 9.350 1.00 97.88 90 LYS A C 1
ATOM 743 O O . LYS A 1 90 ? -1.014 13.195 9.375 1.00 97.88 90 LYS A O 1
ATOM 748 N N . GLN A 1 91 ? -1.211 10.996 9.709 1.00 97.19 91 GLN A N 1
ATOM 749 C CA . GLN A 1 91 ? 0.154 10.731 10.155 1.00 97.19 91 GLN A CA 1
ATOM 750 C C . GLN A 1 91 ? 0.576 9.324 9.709 1.00 97.19 91 GLN A C 1
ATOM 752 O O . GLN A 1 91 ? -0.045 8.338 10.109 1.00 97.19 91 GLN A O 1
ATOM 757 N N . GLY A 1 92 ? 1.673 9.214 8.955 1.00 95.81 92 GLY A N 1
ATOM 758 C CA . GLY A 1 92 ? 2.184 7.946 8.410 1.00 95.81 92 GLY A CA 1
ATOM 759 C C . GLY A 1 92 ? 2.958 7.091 9.416 1.00 95.81 92 GLY A C 1
ATOM 760 O O . GLY A 1 92 ? 4.069 6.657 9.130 1.00 95.81 92 GLY A O 1
ATOM 761 N N . LYS A 1 93 ? 2.405 6.913 10.620 1.00 96.06 93 LYS A N 1
ATOM 762 C CA . LYS A 1 93 ? 2.984 6.105 11.702 1.00 96.06 93 LYS A CA 1
ATOM 763 C C . LYS A 1 93 ? 2.161 4.840 11.901 1.00 96.06 93 LYS A C 1
ATOM 765 O O . LYS A 1 93 ? 0.935 4.890 11.864 1.00 96.06 93 LYS A O 1
ATOM 770 N N . GLU A 1 94 ? 2.828 3.739 12.226 1.00 95.88 94 GLU A N 1
ATOM 771 C CA . GLU A 1 94 ? 2.179 2.436 12.411 1.00 95.88 94 GLU A CA 1
ATOM 772 C C . GLU A 1 94 ? 1.134 2.433 13.538 1.00 95.88 94 GLU A C 1
ATOM 774 O O . GLU A 1 94 ? 0.115 1.760 13.437 1.00 95.88 94 GLU A O 1
ATOM 779 N N . LYS A 1 95 ? 1.321 3.246 14.588 1.00 96.31 95 LYS A N 1
ATOM 780 C CA . LYS A 1 95 ? 0.333 3.404 15.674 1.00 96.31 95 LYS A CA 1
ATOM 781 C C . LYS A 1 95 ? -1.047 3.895 15.204 1.00 96.31 95 LYS A C 1
ATOM 783 O O . LYS A 1 95 ? -2.026 3.733 15.929 1.00 96.31 95 LYS A O 1
ATOM 788 N N . ASN A 1 96 ? -1.109 4.501 14.017 1.00 97.50 96 ASN A N 1
ATOM 789 C CA . ASN A 1 96 ? -2.336 5.020 13.419 1.00 97.50 96 ASN A CA 1
ATOM 790 C C . ASN A 1 96 ? -3.004 4.012 12.474 1.00 97.50 96 ASN A C 1
ATOM 792 O O . ASN A 1 96 ? -4.014 4.341 11.861 1.00 97.50 96 ASN A O 1
ATOM 796 N N . ILE A 1 97 ? -2.460 2.800 12.336 1.00 97.38 97 ILE A N 1
ATOM 797 C CA . ILE A 1 97 ? -3.111 1.711 11.609 1.00 97.38 97 ILE A CA 1
ATOM 798 C C . ILE A 1 97 ? -4.032 0.976 12.580 1.00 97.38 97 ILE A C 1
ATOM 800 O O . ILE A 1 97 ? -3.576 0.443 13.592 1.00 97.38 97 ILE A O 1
ATOM 804 N N . LYS A 1 98 ? -5.333 0.994 12.282 1.00 97.00 98 LYS A N 1
ATOM 805 C CA . LYS A 1 98 ? -6.385 0.334 13.076 1.00 97.00 98 LYS A CA 1
ATOM 806 C C . LYS A 1 98 ? -7.183 -0.689 12.282 1.00 97.00 98 LYS A C 1
ATOM 808 O O . LYS A 1 98 ? -7.926 -1.463 12.868 1.00 97.00 98 LYS A O 1
ATOM 813 N N . GLU A 1 99 ? -7.000 -0.704 10.969 1.00 96.56 99 GLU A N 1
ATOM 814 C CA . GLU A 1 99 ? -7.744 -1.547 10.048 1.00 96.56 99 GLU A CA 1
ATOM 815 C C . GLU A 1 99 ? -6.796 -2.086 8.980 1.00 96.56 99 GLU A C 1
ATOM 817 O O . GLU A 1 99 ? -5.882 -1.383 8.536 1.00 96.56 99 GLU A O 1
ATOM 822 N N . VAL A 1 100 ? -7.020 -3.330 8.569 1.00 96.69 100 VAL A N 1
ATOM 823 C CA . VAL A 1 100 ? -6.260 -4.006 7.516 1.00 96.69 100 VAL A CA 1
ATOM 824 C C . VAL A 1 100 ? -7.246 -4.677 6.567 1.00 96.69 100 VAL A C 1
ATOM 826 O O . VAL A 1 100 ? -8.087 -5.462 6.995 1.00 96.69 100 VAL A O 1
ATOM 829 N N . SER A 1 101 ? -7.162 -4.363 5.274 1.00 96.44 101 SER A N 1
ATOM 830 C CA . SER A 1 101 ? -8.004 -4.964 4.227 1.00 96.44 101 SER A CA 1
ATOM 831 C C . SER A 1 101 ? -7.303 -6.068 3.441 1.00 96.44 101 SER A C 1
ATOM 833 O O . SER A 1 101 ? -7.956 -6.816 2.716 1.00 96.44 101 SER A O 1
ATOM 835 N N . CYS A 1 102 ? -5.980 -6.173 3.550 1.00 96.50 102 CYS A N 1
ATOM 836 C CA . CYS A 1 102 ? -5.188 -7.166 2.841 1.00 96.50 102 CYS A CA 1
ATOM 837 C C . CYS A 1 102 ? -3.874 -7.459 3.565 1.00 96.50 102 CYS A C 1
ATOM 839 O O . CYS A 1 102 ? -3.358 -6.625 4.309 1.00 96.50 102 CYS A O 1
ATOM 841 N N . VAL A 1 103 ? -3.305 -8.627 3.286 1.00 96.38 103 VAL A N 1
ATOM 842 C CA . VAL A 1 103 ? -1.878 -8.891 3.500 1.00 96.38 103 VAL A CA 1
ATOM 843 C C . VAL A 1 103 ? -1.154 -8.766 2.165 1.00 96.38 103 VAL A C 1
ATOM 845 O O . VAL A 1 103 ? -1.733 -9.019 1.106 1.00 96.38 103 VAL A O 1
ATOM 848 N N . TRP A 1 104 ? 0.108 -8.357 2.198 1.00 96.50 104 TRP A N 1
ATOM 849 C CA . TRP A 1 104 ? 0.885 -8.092 0.992 1.00 96.50 104 TRP A CA 1
ATOM 850 C C . TRP A 1 104 ? 2.306 -8.618 1.116 1.00 96.50 104 TRP A C 1
ATOM 852 O O . TRP A 1 104 ? 2.806 -8.830 2.219 1.00 96.50 104 TRP A O 1
ATOM 862 N N . ILE A 1 105 ? 2.965 -8.769 -0.027 1.00 95.31 105 ILE A N 1
ATOM 863 C CA . ILE A 1 105 ? 4.420 -8.886 -0.107 1.00 95.31 105 ILE A CA 1
ATOM 864 C C . ILE A 1 105 ? 4.945 -7.992 -1.229 1.00 95.31 105 ILE A C 1
ATOM 866 O O . ILE A 1 105 ? 4.258 -7.736 -2.222 1.00 95.31 105 ILE A O 1
ATOM 870 N N . ASP A 1 106 ? 6.177 -7.538 -1.051 1.00 94.62 106 ASP A N 1
ATOM 871 C CA . ASP A 1 106 ? 6.947 -6.782 -2.033 1.00 94.62 106 ASP A CA 1
ATOM 872 C C . ASP A 1 106 ? 8.081 -7.686 -2.530 1.00 94.62 106 ASP A C 1
ATOM 874 O O . ASP A 1 106 ? 8.917 -8.136 -1.743 1.00 94.62 106 ASP A O 1
ATOM 878 N N . LEU A 1 107 ? 8.029 -8.063 -3.805 1.00 93.38 107 LEU A N 1
ATOM 879 C CA . LEU A 1 107 ? 8.935 -9.015 -4.438 1.00 93.38 107 LEU A CA 1
ATOM 880 C C . LEU A 1 107 ? 9.860 -8.290 -5.414 1.00 93.38 107 LEU A C 1
ATOM 882 O O . LEU A 1 107 ? 9.537 -8.194 -6.598 1.00 93.38 107 LEU A O 1
ATOM 886 N N . ASP A 1 108 ? 11.037 -7.870 -4.959 1.00 91.62 108 ASP A N 1
ATOM 887 C CA . ASP A 1 108 ? 12.054 -7.271 -5.833 1.00 91.62 108 ASP A CA 1
ATOM 888 C C . ASP A 1 108 ? 12.633 -8.289 -6.828 1.00 91.62 108 ASP A C 1
ATOM 890 O O . ASP A 1 108 ? 12.827 -9.456 -6.502 1.00 91.62 108 ASP A O 1
ATOM 894 N N . CYS A 1 109 ? 12.881 -7.877 -8.065 1.00 91.19 109 CYS A N 1
ATOM 895 C CA . CYS A 1 109 ? 13.483 -8.691 -9.118 1.00 91.19 109 CYS A CA 1
ATOM 896 C C . CYS A 1 109 ? 14.644 -7.909 -9.737 1.00 91.19 109 CYS A C 1
ATOM 898 O O . CYS A 1 109 ? 14.455 -6.801 -10.237 1.00 91.19 109 CYS A O 1
ATOM 900 N N . HIS A 1 110 ? 15.833 -8.497 -9.766 1.00 89.06 110 HIS A N 1
ATOM 901 C CA . HIS A 1 110 ? 17.026 -7.854 -10.321 1.00 89.06 110 HIS A CA 1
ATOM 902 C C . HIS A 1 110 ? 17.245 -8.178 -11.802 1.00 89.06 110 HIS A C 1
ATOM 904 O O . HIS A 1 110 ? 18.005 -7.494 -12.480 1.00 89.06 110 HIS A O 1
ATOM 910 N N . ASN A 1 111 ? 16.580 -9.215 -12.314 1.00 90.31 111 ASN A N 1
ATOM 911 C CA . ASN A 1 111 ? 16.678 -9.665 -13.700 1.00 90.31 111 ASN A CA 1
ATOM 912 C C . ASN A 1 111 ? 15.418 -10.449 -14.123 1.00 90.31 111 ASN A C 1
ATOM 914 O O . ASN A 1 111 ? 14.571 -10.812 -13.299 1.00 90.31 111 ASN A O 1
ATOM 918 N N . ASP A 1 112 ? 15.295 -10.734 -15.421 1.00 91.38 112 ASP A N 1
ATOM 919 C CA . ASP A 1 112 ? 14.139 -11.448 -15.982 1.00 91.38 112 ASP A CA 1
ATOM 920 C C . ASP A 1 112 ? 14.025 -12.893 -15.492 1.00 91.38 112 ASP A C 1
ATOM 922 O O . ASP A 1 112 ? 12.918 -13.415 -15.330 1.00 91.38 112 ASP A O 1
ATOM 926 N N . ARG A 1 113 ? 15.158 -13.542 -15.209 1.00 94.25 113 ARG A N 1
ATOM 927 C CA . ARG A 1 113 ? 15.172 -14.904 -14.676 1.00 94.25 113 ARG A CA 1
ATOM 928 C C . ARG A 1 113 ? 14.510 -14.953 -13.300 1.00 94.25 113 ARG A C 1
ATOM 930 O O . ARG A 1 113 ? 13.592 -15.749 -13.108 1.00 94.25 113 ARG A O 1
ATOM 937 N N . GLU A 1 114 ? 14.903 -14.070 -12.385 1.00 93.38 114 GLU A N 1
ATOM 938 C CA . GLU A 1 114 ? 14.275 -13.935 -11.066 1.00 93.38 114 GLU A CA 1
ATOM 939 C C . GLU A 1 114 ? 12.785 -13.620 -11.189 1.00 93.38 114 GLU A C 1
ATOM 941 O O . GLU A 1 114 ? 11.960 -14.220 -10.499 1.00 93.38 114 GLU A O 1
ATOM 946 N N . ARG A 1 115 ? 12.414 -12.733 -12.118 1.00 93.38 115 ARG A N 1
ATOM 947 C CA . ARG A 1 115 ? 11.012 -12.386 -12.373 1.00 93.38 115 ARG A CA 1
ATOM 948 C C . ARG A 1 115 ? 10.185 -13.624 -12.743 1.00 93.38 115 ARG A C 1
ATOM 950 O O . ARG A 1 115 ? 9.099 -13.834 -12.198 1.00 93.38 115 ARG A O 1
ATOM 957 N N . ILE A 1 116 ? 10.705 -14.476 -13.629 1.00 94.25 116 ILE A N 1
ATOM 958 C CA . ILE A 1 116 ? 10.068 -15.741 -14.023 1.00 94.25 116 ILE A CA 1
ATOM 959 C C . ILE A 1 116 ? 10.011 -16.722 -12.844 1.00 94.25 116 ILE A C 1
ATOM 961 O O . ILE A 1 116 ? 8.974 -17.353 -12.619 1.00 94.25 116 ILE A O 1
ATOM 965 N N . GLU A 1 117 ? 11.097 -16.867 -12.086 1.00 94.00 117 GLU A N 1
ATOM 966 C CA . GLU A 1 117 ? 11.177 -17.775 -10.937 1.00 94.00 117 GLU A CA 1
ATOM 967 C C . GLU A 1 117 ? 10.182 -17.391 -9.833 1.00 94.00 117 GLU A C 1
ATOM 969 O O . GLU A 1 117 ? 9.445 -18.257 -9.350 1.00 94.00 117 GLU A O 1
ATOM 974 N N . LYS A 1 118 ? 10.064 -16.098 -9.507 1.00 93.56 118 LYS A N 1
ATOM 975 C CA . LYS A 1 118 ? 9.090 -15.589 -8.531 1.00 93.56 118 LYS A CA 1
ATOM 976 C C . LYS A 1 118 ? 7.649 -15.812 -8.985 1.00 93.56 118 LYS A C 1
ATOM 978 O O . LYS A 1 118 ? 6.838 -16.312 -8.207 1.00 93.56 118 LYS A O 1
ATOM 983 N N . LEU A 1 119 ? 7.331 -15.561 -10.259 1.00 92.50 119 LEU A N 1
ATOM 984 C CA . LEU A 1 119 ? 6.004 -15.874 -10.808 1.00 92.50 119 LEU A CA 1
ATOM 985 C C . LEU A 1 119 ? 5.693 -17.377 -10.772 1.00 92.50 119 LEU A C 1
ATOM 987 O O . LEU A 1 119 ? 4.563 -17.768 -10.479 1.00 92.50 119 LEU A O 1
ATOM 991 N N . ARG A 1 120 ? 6.678 -18.239 -11.049 1.00 93.50 120 ARG A N 1
ATOM 992 C CA . ARG A 1 120 ? 6.514 -19.696 -10.925 1.00 93.50 120 ARG A CA 1
ATOM 993 C C . ARG A 1 120 ? 6.284 -20.116 -9.474 1.00 93.50 120 ARG A C 1
ATOM 995 O O . ARG A 1 120 ? 5.446 -20.981 -9.239 1.00 93.50 120 ARG A O 1
ATOM 1002 N N . SER A 1 121 ? 6.995 -19.511 -8.522 1.00 92.69 121 SER A N 1
ATOM 1003 C CA . SER A 1 121 ? 6.794 -19.750 -7.088 1.00 92.69 121 SER A CA 1
ATOM 1004 C C . SER A 1 121 ? 5.371 -19.384 -6.663 1.00 92.69 121 SER A C 1
ATOM 1006 O O . SER A 1 121 ? 4.657 -20.223 -6.119 1.00 92.69 121 SER A O 1
ATOM 1008 N N . LEU A 1 122 ? 4.904 -18.191 -7.045 1.00 93.00 122 LEU A N 1
ATOM 1009 C CA . LEU A 1 122 ? 3.535 -17.733 -6.790 1.00 93.00 122 LEU A CA 1
ATOM 1010 C C . LEU A 1 122 ? 2.472 -18.661 -7.387 1.00 93.00 122 LEU A C 1
ATOM 1012 O O . LEU A 1 122 ? 1.470 -18.933 -6.736 1.00 93.00 122 LEU A O 1
ATOM 1016 N N . LYS A 1 123 ? 2.685 -19.181 -8.603 1.00 91.75 123 LYS A N 1
ATOM 1017 C CA . LYS A 1 123 ? 1.754 -20.132 -9.237 1.00 91.75 123 LYS A CA 1
ATOM 1018 C C . LYS A 1 123 ? 1.660 -21.474 -8.507 1.00 91.75 123 LYS A C 1
ATOM 1020 O O . LYS A 1 123 ? 0.619 -22.117 -8.588 1.00 91.75 123 LYS A O 1
ATOM 1025 N N . ARG A 1 124 ? 2.739 -21.913 -7.852 1.00 92.38 124 ARG A N 1
ATOM 1026 C CA . ARG A 1 124 ? 2.768 -23.158 -7.065 1.00 92.38 124 ARG A CA 1
ATOM 1027 C C . ARG A 1 124 ? 2.275 -22.969 -5.635 1.00 92.38 124 ARG A C 1
ATOM 1029 O O . ARG A 1 124 ? 1.975 -23.956 -4.977 1.00 92.38 124 ARG A O 1
ATOM 1036 N N . PHE A 1 125 ? 2.231 -21.735 -5.146 1.00 94.00 125 PHE A N 1
ATOM 1037 C CA . PHE A 1 125 ? 1.776 -21.447 -3.798 1.00 94.00 125 PHE A CA 1
ATOM 1038 C C . PHE A 1 125 ? 0.269 -21.690 -3.679 1.00 94.00 125 PHE A C 1
ATOM 1040 O O . PHE A 1 125 ? -0.514 -21.211 -4.499 1.00 94.00 125 PHE A O 1
ATOM 1047 N N . ASN A 1 126 ? -0.143 -22.436 -2.651 1.00 91.94 126 ASN A N 1
ATOM 1048 C CA . ASN A 1 126 ? -1.535 -22.866 -2.502 1.00 91.94 126 ASN A CA 1
ATOM 1049 C C . ASN A 1 126 ? -2.508 -21.691 -2.344 1.00 91.94 126 ASN A C 1
ATOM 1051 O O . ASN A 1 126 ? -3.650 -21.770 -2.797 1.00 91.94 126 ASN A O 1
ATOM 1055 N N . LEU A 1 127 ? -2.066 -20.599 -1.717 1.00 92.06 127 LEU A N 1
ATOM 1056 C CA . LEU A 1 127 ? -2.898 -19.421 -1.521 1.00 92.06 127 LEU A CA 1
ATOM 1057 C C . LEU A 1 127 ? -2.765 -18.473 -2.717 1.00 92.06 127 LEU A C 1
ATOM 1059 O O . LEU A 1 127 ? -1.787 -17.735 -2.849 1.00 92.06 127 LEU A O 1
ATOM 1063 N N . ARG A 1 128 ? -3.779 -18.465 -3.585 1.00 93.00 128 ARG A N 1
ATOM 1064 C CA . ARG A 1 128 ? -3.798 -17.613 -4.780 1.00 93.00 128 ARG A CA 1
ATOM 1065 C C . ARG A 1 128 ? -3.878 -16.126 -4.404 1.00 93.00 128 ARG A C 1
ATOM 1067 O O . ARG A 1 128 ? -4.777 -15.760 -3.648 1.00 93.00 128 ARG A O 1
ATOM 1074 N N . PRO A 1 129 ? -2.994 -15.267 -4.944 1.00 95.38 129 PRO A N 1
ATOM 1075 C CA . PRO A 1 129 ? -3.113 -13.823 -4.781 1.00 95.38 129 PRO A CA 1
ATOM 1076 C C . PRO A 1 129 ? -4.414 -13.271 -5.356 1.00 95.38 129 PRO A C 1
ATOM 1078 O O . PRO A 1 129 ? -4.877 -13.726 -6.402 1.00 95.38 129 PRO A O 1
ATOM 1081 N N . SER A 1 130 ? -4.950 -12.233 -4.719 1.00 95.94 130 SER A N 1
ATOM 1082 C CA . SER A 1 130 ? -6.088 -11.468 -5.236 1.00 95.94 130 SER A CA 1
ATOM 1083 C C . SER A 1 130 ? -5.647 -10.441 -6.280 1.00 95.94 130 SER A C 1
ATOM 1085 O O . SER A 1 130 ? -6.369 -10.184 -7.239 1.00 95.94 130 SER A O 1
ATOM 1087 N N . ILE A 1 131 ? -4.467 -9.840 -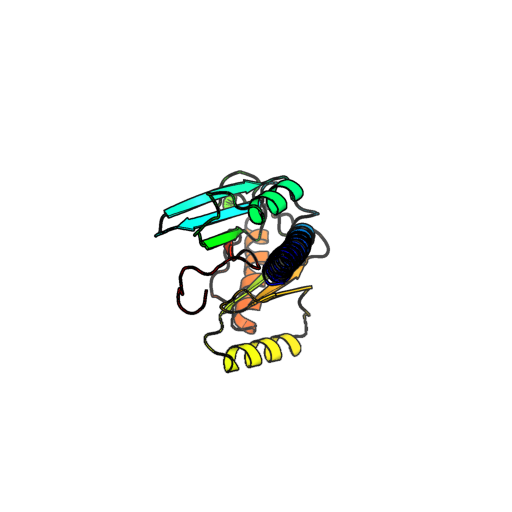6.093 1.00 95.50 131 ILE A N 1
ATOM 1088 C CA . ILE A 1 131 ? -3.919 -8.805 -6.976 1.00 95.50 131 ILE A CA 1
ATOM 1089 C C . ILE A 1 131 ? -2.417 -9.036 -7.151 1.00 95.50 131 ILE A C 1
ATOM 1091 O O . ILE A 1 131 ? -1.697 -9.278 -6.182 1.00 95.50 131 ILE A O 1
ATOM 1095 N N . ILE A 1 132 ? -1.944 -8.912 -8.390 1.00 94.50 132 ILE A N 1
ATOM 1096 C CA . ILE A 1 132 ? -0.522 -8.903 -8.744 1.00 94.50 132 ILE A CA 1
ATOM 1097 C C . ILE A 1 132 ? -0.256 -7.627 -9.538 1.00 94.50 132 ILE A C 1
ATOM 1099 O O . ILE A 1 132 ? -0.847 -7.418 -10.597 1.00 94.50 132 ILE A O 1
ATOM 1103 N N . VAL A 1 133 ? 0.639 -6.778 -9.040 1.00 92.88 133 VAL A N 1
ATOM 1104 C CA . VAL A 1 133 ? 1.043 -5.527 -9.688 1.00 92.88 133 VAL A CA 1
ATOM 1105 C C . VAL A 1 133 ? 2.505 -5.622 -10.088 1.00 92.88 133 VAL A C 1
ATOM 1107 O O . VAL A 1 133 ? 3.353 -5.872 -9.240 1.00 92.88 133 VAL A O 1
ATOM 1110 N N . ASN A 1 134 ? 2.823 -5.350 -11.355 1.00 90.00 134 ASN A N 1
ATOM 1111 C CA . ASN A 1 134 ? 4.202 -5.085 -11.762 1.00 90.00 134 ASN A CA 1
ATOM 1112 C C . ASN A 1 134 ? 4.614 -3.689 -11.267 1.00 90.00 134 ASN A C 1
ATOM 1114 O O . ASN A 1 134 ? 4.100 -2.684 -11.756 1.00 90.00 134 ASN A O 1
ATOM 1118 N N . SER A 1 135 ? 5.518 -3.628 -10.290 1.00 86.50 135 SER A N 1
ATOM 1119 C CA . SER A 1 135 ? 5.949 -2.384 -9.636 1.00 86.50 135 SER A CA 1
ATOM 1120 C C . SER A 1 135 ? 7.106 -1.677 -10.354 1.00 86.50 135 SER A C 1
ATOM 1122 O O . SER A 1 135 ? 7.662 -0.705 -9.838 1.00 86.50 135 SER A O 1
ATOM 1124 N N . GLY A 1 136 ? 7.504 -2.181 -11.526 1.00 83.31 136 GLY A N 1
ATOM 1125 C CA . GLY A 1 136 ? 8.710 -1.777 -12.247 1.00 83.31 136 GLY A CA 1
ATOM 1126 C C . GLY A 1 136 ? 9.893 -2.653 -11.848 1.00 83.31 136 GLY A C 1
ATOM 1127 O O . GLY A 1 136 ? 10.359 -3.451 -12.657 1.00 83.31 136 GLY A O 1
ATOM 1128 N N . ARG A 1 137 ? 10.314 -2.599 -10.578 1.00 84.56 137 ARG A N 1
ATOM 1129 C CA . ARG A 1 137 ? 11.448 -3.393 -10.055 1.00 84.56 137 ARG A CA 1
ATOM 1130 C C . ARG A 1 137 ? 11.082 -4.808 -9.626 1.00 84.56 137 ARG A C 1
ATOM 1132 O O . ARG A 1 137 ? 11.953 -5.568 -9.240 1.00 84.56 137 ARG A O 1
ATOM 1139 N N . GLY A 1 138 ? 9.812 -5.177 -9.689 1.00 91.88 138 GLY A N 1
ATOM 1140 C CA . GLY A 1 138 ? 9.369 -6.455 -9.173 1.00 91.88 138 GLY A CA 1
ATOM 1141 C C . GLY A 1 138 ? 7.860 -6.569 -9.180 1.00 91.88 138 GLY A C 1
ATOM 1142 O O . GLY A 1 138 ? 7.197 -6.079 -10.103 1.00 91.88 138 GLY A O 1
ATOM 1143 N N . PHE A 1 139 ? 7.319 -7.206 -8.147 1.00 94.19 139 PHE A N 1
ATOM 1144 C CA . PHE A 1 139 ? 5.884 -7.357 -7.984 1.00 94.19 139 PHE A CA 1
ATOM 1145 C C . PHE A 1 139 ? 5.413 -6.964 -6.592 1.00 94.19 139 PHE A C 1
ATOM 1147 O O . PHE A 1 139 ? 5.937 -7.455 -5.598 1.00 94.19 139 PHE A O 1
ATOM 1154 N N . HIS A 1 140 ? 4.348 -6.170 -6.525 1.00 95.38 140 HIS A N 1
ATOM 1155 C CA . HIS A 1 140 ? 3.533 -6.118 -5.318 1.00 95.38 140 HIS A CA 1
ATOM 1156 C C . HIS A 1 140 ? 2.437 -7.173 -5.436 1.00 95.38 140 HIS A C 1
ATOM 1158 O O . HIS A 1 140 ? 1.714 -7.216 -6.437 1.00 95.38 140 HIS A O 1
ATOM 1164 N N . ILE A 1 141 ? 2.310 -8.016 -4.421 1.00 96.56 141 ILE A N 1
ATOM 1165 C CA . ILE A 1 141 ? 1.307 -9.079 -4.373 1.00 96.56 141 ILE A CA 1
ATOM 1166 C C . ILE A 1 141 ? 0.394 -8.810 -3.187 1.00 96.56 141 ILE A C 1
ATOM 1168 O O . ILE A 1 141 ? 0.889 -8.529 -2.098 1.00 96.56 141 ILE A O 1
ATOM 1172 N N . TYR A 1 142 ? -0.917 -8.916 -3.389 1.00 97.00 142 TYR A N 1
ATOM 1173 C CA . TYR A 1 142 ? -1.916 -8.674 -2.350 1.00 97.00 142 TYR A CA 1
ATOM 1174 C C . TYR A 1 142 ? -2.887 -9.850 -2.252 1.00 97.00 142 TYR A C 1
ATOM 1176 O O . TYR A 1 142 ? -3.396 -10.332 -3.269 1.00 97.00 142 TYR A O 1
ATOM 1184 N N . TRP A 1 143 ? -3.189 -10.257 -1.023 1.00 97.06 143 TRP A N 1
ATOM 1185 C CA . TRP A 1 143 ? -4.295 -11.147 -0.681 1.00 97.06 143 TRP A CA 1
ATOM 1186 C C . TRP A 1 143 ? -5.310 -10.340 0.120 1.00 97.06 143 TRP A C 1
ATOM 1188 O O . TRP A 1 143 ? -5.025 -9.908 1.240 1.00 97.06 143 TRP A O 1
ATOM 1198 N N . LEU A 1 144 ? -6.467 -10.087 -0.486 1.00 96.88 144 LEU A N 1
ATOM 1199 C CA . LEU A 1 144 ? -7.560 -9.359 0.148 1.00 96.88 144 LEU A CA 1
ATOM 1200 C C . LEU A 1 144 ? -8.184 -10.222 1.242 1.00 96.88 144 LEU A C 1
ATOM 1202 O O . LEU A 1 144 ? -8.334 -11.431 1.076 1.00 96.88 144 LEU A O 1
ATOM 1206 N N . LEU A 1 145 ? -8.560 -9.587 2.344 1.00 95.56 145 LEU A N 1
ATOM 1207 C CA . LEU A 1 145 ? -9.369 -10.215 3.375 1.00 95.56 145 LEU A CA 1
ATOM 1208 C C . LEU A 1 145 ? -10.847 -10.084 2.996 1.00 95.56 145 LEU A C 1
ATOM 1210 O O . LEU A 1 145 ? -11.280 -9.021 2.546 1.00 95.56 145 LEU A O 1
ATOM 1214 N N . ASP A 1 146 ? -11.634 -11.135 3.230 1.00 92.25 146 ASP A N 1
ATOM 1215 C CA . ASP A 1 146 ? -13.083 -11.115 2.970 1.00 92.25 146 ASP A CA 1
ATOM 1216 C C . ASP A 1 146 ? -13.803 -10.035 3.792 1.00 92.25 146 ASP A C 1
ATOM 1218 O O . ASP A 1 146 ? -14.804 -9.456 3.364 1.00 92.25 146 ASP A O 1
ATOM 1222 N N . LYS A 1 147 ? -13.274 -9.751 4.987 1.00 94.25 147 LYS A N 1
ATOM 1223 C CA . LYS A 1 147 ? -13.708 -8.676 5.878 1.00 94.25 147 LYS A CA 1
ATOM 1224 C C . LYS A 1 147 ? -12.494 -7.897 6.358 1.00 94.25 147 LYS A C 1
ATOM 1226 O O . LYS A 1 147 ? -11.432 -8.473 6.584 1.00 94.25 147 LYS A O 1
ATOM 1231 N N . VAL A 1 148 ? -12.676 -6.594 6.558 1.00 95.94 148 VAL A N 1
ATOM 1232 C CA . VAL A 1 148 ? -11.650 -5.745 7.167 1.00 95.94 148 VAL A CA 1
ATOM 1233 C C . VAL A 1 148 ? -11.328 -6.271 8.561 1.00 95.94 148 VAL A C 1
ATOM 1235 O O . VAL A 1 148 ? -12.223 -6.495 9.375 1.00 95.94 148 VAL A O 1
ATOM 1238 N N . PHE A 1 149 ? -10.042 -6.465 8.825 1.00 96.88 149 PHE A N 1
ATOM 1239 C CA . PHE A 1 149 ? -9.546 -6.853 10.132 1.00 96.88 149 PHE A CA 1
ATOM 1240 C C . PH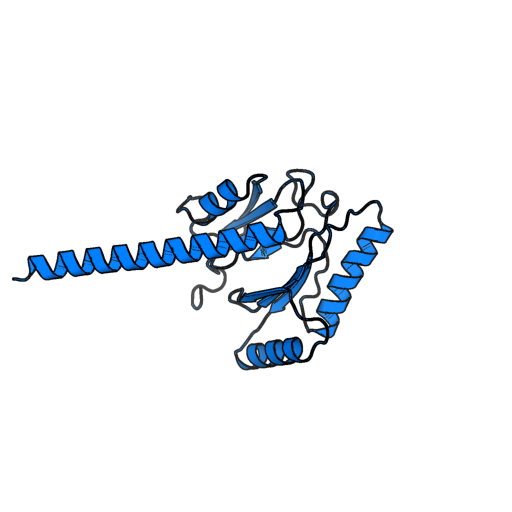E A 1 149 ? -9.320 -5.599 10.980 1.00 96.88 149 PHE A C 1
ATOM 1242 O O . PHE A 1 149 ? -8.493 -4.753 10.631 1.00 96.88 149 PHE A O 1
ATOM 1249 N N . ILE A 1 150 ? -10.067 -5.473 12.078 1.00 97.12 150 ILE A N 1
ATOM 1250 C CA . ILE A 1 150 ? -9.940 -4.369 13.036 1.00 97.12 150 ILE A CA 1
ATOM 1251 C C . ILE A 1 150 ? -8.912 -4.760 14.094 1.00 97.12 150 ILE A C 1
ATOM 1253 O O . ILE A 1 150 ? -9.079 -5.774 14.759 1.00 97.12 150 ILE A O 1
ATOM 1257 N N . ILE A 1 151 ? -7.874 -3.942 14.259 1.00 97.06 151 ILE A N 1
ATOM 1258 C CA . ILE A 1 151 ? -6.815 -4.148 15.250 1.00 97.06 151 ILE A CA 1
ATOM 1259 C C . ILE A 1 151 ? -7.257 -3.525 16.575 1.00 97.06 151 ILE A C 1
ATOM 1261 O O . ILE A 1 151 ? -7.267 -2.296 16.720 1.00 97.06 151 ILE A O 1
ATOM 1265 N N . ARG A 1 152 ? -7.601 -4.368 17.546 1.00 96.38 152 ARG A N 1
ATOM 1266 C CA . ARG A 1 152 ? -8.100 -3.962 18.867 1.00 96.38 152 ARG A CA 1
ATOM 1267 C C . ARG A 1 152 ? -6.972 -3.803 19.876 1.00 96.38 152 ARG A C 1
ATOM 1269 O O . ARG A 1 152 ? -7.017 -2.892 20.702 1.00 96.38 152 ARG A O 1
ATOM 1276 N N . ASP A 1 153 ? -5.933 -4.618 19.756 1.00 96.62 153 ASP A N 1
ATOM 1277 C CA . ASP A 1 153 ? -4.802 -4.636 20.677 1.00 96.62 153 ASP A CA 1
ATOM 1278 C C . ASP A 1 153 ? -3.465 -4.947 19.979 1.00 96.62 153 ASP A C 1
ATOM 1280 O O . ASP A 1 153 ? -3.345 -4.995 18.750 1.00 96.62 153 ASP A O 1
ATOM 1284 N N . GLN A 1 154 ? -2.414 -5.064 20.791 1.00 96.06 154 GLN A N 1
ATOM 1285 C CA . GLN A 1 154 ? -1.059 -5.318 20.320 1.00 96.06 154 GLN A CA 1
ATOM 1286 C C . GLN A 1 154 ? -0.854 -6.773 19.869 1.00 96.06 154 GLN A C 1
ATOM 1288 O O . GLN A 1 154 ? -0.028 -7.007 18.988 1.00 96.06 154 GLN A O 1
ATOM 1293 N N . GLU A 1 155 ? -1.590 -7.734 20.427 1.00 97.38 155 GLU A N 1
ATOM 1294 C CA . GLU A 1 155 ? -1.488 -9.146 20.050 1.00 97.38 155 GLU A CA 1
ATOM 1295 C C . GLU A 1 155 ? -2.021 -9.351 18.630 1.00 97.38 155 GLU A C 1
ATOM 1297 O O . GLU A 1 155 ? -1.319 -9.874 17.763 1.00 97.38 155 GLU A O 1
ATOM 1302 N N . GLU A 1 156 ? -3.204 -8.812 18.338 1.00 97.19 156 GLU A N 1
ATOM 1303 C CA . GLU A 1 156 ? -3.803 -8.841 17.002 1.00 97.19 156 GLU A CA 1
ATOM 1304 C C . GLU A 1 156 ? -2.933 -8.155 15.949 1.00 97.19 156 GLU A C 1
ATOM 1306 O O . GLU A 1 156 ? -2.816 -8.616 14.808 1.00 97.19 156 GLU A O 1
ATOM 1311 N N . LYS A 1 157 ? -2.274 -7.060 16.339 1.00 96.69 157 LYS A N 1
ATOM 1312 C CA . LYS A 1 157 ? -1.317 -6.374 15.476 1.00 96.69 157 LYS A CA 1
ATOM 1313 C C . LYS A 1 157 ? -0.141 -7.283 15.112 1.00 96.69 157 LYS A C 1
ATOM 1315 O O . LYS A 1 157 ? 0.250 -7.330 13.944 1.00 96.69 157 LYS A O 1
ATOM 1320 N N . GLU A 1 158 ? 0.427 -7.996 16.083 1.00 96.56 158 GLU A N 1
ATOM 1321 C CA . GLU A 1 158 ? 1.532 -8.925 15.830 1.00 96.56 158 GLU A CA 1
ATOM 1322 C C . GLU A 1 158 ? 1.092 -10.156 15.030 1.00 96.56 158 GLU A C 1
ATOM 1324 O O . GLU A 1 158 ? 1.860 -10.617 14.186 1.00 96.56 158 GLU A O 1
ATOM 1329 N N . ILE A 1 159 ? -0.149 -10.631 15.190 1.00 96.06 159 ILE A N 1
ATOM 1330 C CA . ILE A 1 159 ? -0.716 -11.703 14.355 1.00 96.06 159 ILE A CA 1
ATOM 1331 C C . ILE A 1 159 ? -0.704 -11.300 12.874 1.00 96.06 159 ILE A C 1
ATOM 1333 O O . ILE A 1 159 ? -0.165 -12.030 12.037 1.00 96.06 159 ILE A O 1
ATOM 1337 N N . ILE A 1 160 ? -1.229 -10.117 12.531 1.00 95.75 160 ILE A N 1
ATOM 1338 C CA . ILE A 1 160 ? -1.252 -9.655 11.133 1.00 95.75 160 ILE A CA 1
ATOM 1339 C C . ILE A 1 160 ? 0.160 -9.462 10.574 1.00 95.75 160 ILE A C 1
ATOM 1341 O O . ILE A 1 160 ? 0.453 -9.900 9.458 1.00 95.75 160 ILE A O 1
ATOM 1345 N N . LYS A 1 161 ? 1.068 -8.873 11.358 1.00 96.00 161 LYS A N 1
ATOM 1346 C CA . LYS A 1 161 ? 2.483 -8.764 10.972 1.00 96.00 161 LYS A CA 1
ATOM 1347 C C . LYS A 1 161 ? 3.123 -10.140 10.775 1.00 96.00 161 LYS A C 1
ATOM 1349 O O . LYS A 1 161 ? 3.952 -10.307 9.881 1.00 96.00 161 LYS A O 1
ATOM 1354 N N . GLY A 1 162 ? 2.722 -11.129 11.572 1.00 96.44 162 GLY A N 1
ATOM 1355 C CA . GLY A 1 162 ? 3.114 -12.528 11.445 1.00 96.44 162 GLY A CA 1
ATOM 1356 C C . GLY A 1 162 ? 2.736 -13.124 10.090 1.00 96.44 162 GLY A C 1
ATOM 1357 O O . GLY A 1 162 ? 3.586 -13.756 9.463 1.00 96.44 162 GLY A O 1
ATOM 1358 N N . TYR A 1 163 ? 1.525 -12.857 9.589 1.00 95.25 163 TYR A N 1
ATOM 1359 C CA . TYR A 1 163 ? 1.109 -13.294 8.251 1.00 95.25 163 TYR A CA 1
ATOM 1360 C C . TYR A 1 163 ? 1.941 -12.646 7.141 1.00 95.25 163 TYR A C 1
ATOM 1362 O O . TYR A 1 163 ? 2.466 -13.359 6.285 1.00 95.25 163 TYR A O 1
ATOM 1370 N N . VAL A 1 164 ? 2.128 -11.321 7.184 1.00 95.12 164 VAL A N 1
ATOM 1371 C CA . VAL A 1 164 ? 2.974 -10.592 6.216 1.00 95.12 164 VAL A CA 1
ATOM 1372 C C . VAL A 1 164 ? 4.399 -11.158 6.226 1.00 95.12 164 VAL A C 1
ATOM 1374 O O . VAL A 1 164 ? 4.953 -11.503 5.183 1.00 95.12 164 VAL A O 1
ATOM 1377 N N . LYS A 1 165 ? 4.972 -11.357 7.418 1.00 95.19 165 LYS A N 1
ATOM 1378 C CA . LYS A 1 165 ? 6.306 -11.939 7.609 1.00 95.19 165 LYS A CA 1
ATOM 1379 C C . LYS A 1 165 ? 6.410 -13.372 7.094 1.00 95.19 165 LYS A C 1
ATOM 1381 O O . LYS A 1 165 ? 7.406 -13.712 6.457 1.00 95.19 165 LYS A O 1
ATOM 1386 N N . GLY A 1 166 ? 5.423 -14.216 7.383 1.00 94.88 166 GLY A N 1
ATOM 1387 C CA . GLY A 1 166 ? 5.384 -15.606 6.934 1.00 94.88 166 GLY A CA 1
ATOM 1388 C C . GLY A 1 166 ? 5.353 -15.703 5.411 1.00 94.88 166 GLY A C 1
ATOM 1389 O O . GLY A 1 166 ? 6.181 -16.400 4.826 1.00 94.88 166 GLY A O 1
ATOM 1390 N N . LEU A 1 167 ? 4.468 -14.933 4.772 1.00 94.19 167 LEU A N 1
ATOM 1391 C CA . LEU A 1 167 ? 4.364 -14.868 3.314 1.00 94.19 167 LEU A CA 1
ATOM 1392 C C . LEU A 1 167 ? 5.663 -14.370 2.675 1.00 94.19 167 LEU A C 1
ATOM 1394 O O . LEU A 1 167 ? 6.175 -15.027 1.768 1.00 94.19 167 LEU A O 1
ATOM 1398 N N . SER A 1 168 ? 6.240 -13.270 3.174 1.00 92.81 168 SER A N 1
ATOM 1399 C CA . SER A 1 168 ? 7.517 -12.756 2.662 1.00 92.81 168 SER A CA 1
ATOM 1400 C C . SER A 1 168 ? 8.637 -13.788 2.784 1.00 92.81 168 SER A C 1
ATOM 1402 O O . SER A 1 168 ? 9.385 -13.988 1.832 1.00 92.81 168 SER A O 1
ATOM 1404 N N . LYS A 1 169 ? 8.741 -14.494 3.917 1.00 92.69 169 LYS A N 1
ATOM 1405 C CA . LYS A 1 169 ? 9.772 -15.525 4.109 1.00 92.69 169 LYS A CA 1
ATOM 1406 C C . LYS A 1 169 ? 9.631 -16.693 3.137 1.00 92.69 169 LYS A C 1
ATOM 1408 O O . LYS A 1 169 ? 10.634 -17.153 2.604 1.00 92.69 169 LYS A O 1
ATOM 1413 N N . VAL A 1 170 ? 8.408 -17.173 2.916 1.00 93.25 170 VAL A N 1
ATOM 1414 C CA . VAL A 1 170 ? 8.157 -18.331 2.043 1.00 93.25 170 VAL A CA 1
ATOM 1415 C C . VAL A 1 170 ? 8.340 -17.973 0.567 1.00 93.25 170 VAL A C 1
ATOM 1417 O O . VAL A 1 170 ? 8.821 -18.793 -0.210 1.00 93.25 170 VAL A O 1
ATOM 1420 N N . LEU A 1 171 ? 7.972 -16.752 0.170 1.00 92.44 171 LEU A N 1
ATOM 1421 C CA . LEU A 1 171 ? 7.939 -16.336 -1.235 1.00 92.44 171 LEU A CA 1
ATOM 1422 C C . LEU A 1 171 ? 9.137 -15.473 -1.664 1.00 92.44 171 LEU A C 1
ATOM 1424 O O . LEU A 1 171 ? 9.212 -15.086 -2.830 1.00 92.44 171 LEU A O 1
ATOM 1428 N N . GLY A 1 172 ? 10.083 -15.196 -0.762 1.00 90.75 172 GLY A N 1
ATOM 1429 C CA . GLY A 1 172 ? 11.273 -14.390 -1.058 1.00 90.75 172 GLY A CA 1
ATOM 1430 C C . GLY A 1 172 ? 10.957 -12.904 -1.250 1.00 90.75 172 GLY A C 1
ATOM 1431 O O . GLY A 1 172 ? 11.449 -12.277 -2.194 1.00 90.75 172 GLY A O 1
ATOM 1432 N N . GLY A 1 173 ? 10.077 -12.373 -0.401 1.00 87.06 173 GLY A N 1
ATOM 1433 C CA . GLY A 1 173 ? 9.753 -10.951 -0.319 1.00 87.06 173 GLY A CA 1
ATOM 1434 C C . GLY A 1 173 ? 10.603 -10.197 0.689 1.00 87.06 173 GLY A C 1
ATOM 1435 O O . GLY A 1 173 ? 11.313 -10.788 1.504 1.00 87.06 173 GLY A O 1
ATOM 1436 N N . ASP A 1 174 ? 10.490 -8.875 0.628 1.00 83.38 174 ASP A N 1
ATOM 1437 C CA . ASP A 1 174 ? 11.204 -7.952 1.503 1.00 83.38 174 ASP A CA 1
ATOM 1438 C C . ASP A 1 174 ? 11.026 -8.280 2.988 1.00 83.38 174 ASP A C 1
ATOM 1440 O O . ASP A 1 174 ? 9.946 -8.654 3.459 1.00 83.38 174 ASP A O 1
ATOM 1444 N N . SER A 1 175 ? 12.091 -8.043 3.757 1.00 80.31 175 SER A N 1
ATOM 1445 C CA . SER A 1 175 ? 12.143 -8.303 5.198 1.00 80.31 175 SER A CA 1
ATOM 1446 C C . SER A 1 175 ? 11.485 -7.214 6.059 1.00 80.31 175 SER A C 1
ATOM 1448 O O . SER A 1 175 ? 11.730 -7.148 7.264 1.00 80.31 175 SER A O 1
ATOM 1450 N N . THR A 1 176 ? 10.694 -6.324 5.455 1.00 79.88 176 THR A N 1
ATOM 1451 C CA . THR A 1 176 ? 10.011 -5.234 6.162 1.00 79.88 176 THR A CA 1
ATOM 1452 C C . THR A 1 176 ? 8.539 -5.576 6.343 1.00 79.88 176 THR A C 1
ATOM 1454 O O . THR A 1 176 ? 7.810 -5.726 5.366 1.00 79.88 176 THR A O 1
ATOM 1457 N N . PHE A 1 177 ? 8.102 -5.676 7.598 1.00 85.25 177 PHE A N 1
ATOM 1458 C CA . PHE A 1 177 ? 6.777 -6.196 7.961 1.00 85.25 177 PHE A CA 1
ATOM 1459 C C . PHE A 1 177 ? 5.936 -5.191 8.756 1.00 85.25 177 PHE A C 1
ATOM 1461 O O . PHE A 1 177 ? 4.982 -5.584 9.423 1.00 85.25 177 PHE A O 1
ATOM 1468 N N . ASP A 1 178 ? 6.321 -3.913 8.765 1.00 90.75 178 ASP A N 1
ATOM 1469 C CA . ASP A 1 178 ? 5.560 -2.884 9.466 1.00 90.75 178 ASP A CA 1
ATOM 1470 C C . ASP A 1 178 ? 4.250 -2.578 8.726 1.00 90.75 178 ASP A C 1
ATOM 1472 O O . ASP A 1 178 ? 4.200 -2.536 7.496 1.00 90.75 178 ASP A O 1
ATOM 1476 N N . LEU A 1 179 ? 3.172 -2.332 9.468 1.00 95.62 179 LEU A N 1
ATOM 1477 C CA . LEU A 1 179 ? 1.864 -2.053 8.864 1.00 95.62 179 LEU A CA 1
ATOM 1478 C C . LEU A 1 179 ? 1.760 -0.639 8.269 1.00 95.62 179 LEU A C 1
ATOM 1480 O O . LEU A 1 179 ? 0.800 -0.336 7.562 1.00 95.62 179 LEU A O 1
ATOM 1484 N N . ALA A 1 180 ? 2.737 0.235 8.531 1.00 96.31 180 ALA A N 1
ATOM 1485 C CA . ALA A 1 180 ? 2.831 1.554 7.909 1.00 96.31 180 ALA A CA 1
ATOM 1486 C C . ALA A 1 180 ? 3.586 1.529 6.570 1.00 96.31 180 ALA A C 1
ATOM 1488 O O . ALA A 1 180 ? 3.811 2.600 5.989 1.00 96.31 180 ALA A O 1
ATOM 1489 N N . ARG A 1 181 ? 3.937 0.338 6.061 1.00 95.38 181 ARG A N 1
ATOM 1490 C CA . ARG A 1 181 ? 4.672 0.162 4.809 1.00 95.38 181 ARG A CA 1
ATOM 1491 C C . ARG A 1 181 ? 4.006 0.941 3.680 1.00 95.38 181 ARG A C 1
ATOM 1493 O O . ARG A 1 181 ? 2.784 0.928 3.493 1.00 95.38 181 ARG A O 1
ATOM 1500 N N . VAL A 1 182 ? 4.852 1.620 2.912 1.00 96.31 182 VAL A N 1
ATOM 1501 C CA . VAL A 1 182 ? 4.471 2.283 1.669 1.00 96.31 182 VAL A CA 1
ATOM 1502 C C . VAL A 1 182 ? 5.059 1.524 0.487 1.00 96.31 182 VAL A C 1
ATOM 1504 O O . VAL A 1 182 ? 6.217 1.115 0.529 1.00 96.31 182 VAL A O 1
ATOM 1507 N N . LEU A 1 183 ? 4.255 1.339 -0.553 1.00 95.19 183 LEU A N 1
ATOM 1508 C CA . LEU A 1 183 ? 4.619 0.690 -1.808 1.00 95.19 183 LEU A CA 1
ATOM 1509 C C . LEU A 1 183 ? 4.436 1.674 -2.957 1.00 95.19 183 LEU A C 1
ATOM 1511 O O . LEU A 1 183 ? 3.676 2.636 -2.844 1.00 95.19 183 LEU A O 1
ATOM 1515 N N . ARG A 1 184 ? 5.156 1.475 -4.062 1.00 94.88 184 ARG A N 1
ATOM 1516 C CA . ARG A 1 184 ? 5.066 2.389 -5.208 1.00 94.88 184 ARG A CA 1
ATOM 1517 C C . ARG A 1 184 ? 3.643 2.393 -5.767 1.00 94.88 184 ARG A C 1
ATOM 1519 O O . ARG A 1 184 ? 3.018 1.340 -5.889 1.00 94.88 184 ARG A O 1
ATOM 1526 N N . VAL A 1 185 ? 3.134 3.568 -6.126 1.00 94.56 185 VAL A N 1
ATOM 1527 C CA . VAL A 1 185 ? 1.847 3.664 -6.822 1.00 94.56 185 VAL A CA 1
ATOM 1528 C C . VAL A 1 185 ? 1.984 3.000 -8.202 1.00 94.56 185 VAL A C 1
ATOM 1530 O O . VAL A 1 185 ? 2.907 3.360 -8.942 1.00 94.56 185 VAL A O 1
ATOM 1533 N N . PRO A 1 186 ? 1.108 2.043 -8.565 1.00 89.94 186 PRO A N 1
ATOM 1534 C CA . PRO A 1 186 ? 1.169 1.376 -9.864 1.00 89.94 186 PRO A CA 1
ATOM 1535 C C . PRO A 1 186 ? 1.148 2.380 -11.023 1.00 89.94 186 PRO A C 1
ATOM 1537 O O . PRO A 1 186 ? 0.384 3.341 -10.999 1.00 89.94 186 PRO A O 1
ATOM 1540 N N . GLY A 1 187 ? 1.987 2.159 -12.037 1.00 84.81 187 GLY A N 1
ATOM 1541 C CA . GLY A 1 187 ? 2.053 3.021 -13.223 1.00 84.81 187 GLY A CA 1
ATOM 1542 C C . GLY A 1 187 ? 2.792 4.352 -13.031 1.00 84.81 187 GLY A C 1
ATOM 1543 O O . GLY A 1 187 ? 2.866 5.130 -13.976 1.00 84.81 187 GLY A O 1
ATOM 1544 N N . THR A 1 188 ? 3.361 4.623 -11.849 1.00 85.56 188 THR A N 1
ATOM 1545 C CA . THR A 1 188 ? 4.194 5.819 -11.626 1.00 85.56 188 THR A CA 1
ATOM 1546 C C . THR A 1 188 ? 5.671 5.556 -11.907 1.00 85.56 188 THR A C 1
ATOM 1548 O O . THR A 1 188 ? 6.170 4.451 -11.691 1.00 85.56 188 THR A O 1
ATOM 1551 N N . ILE A 1 189 ? 6.369 6.596 -12.367 1.00 79.81 189 ILE A N 1
ATOM 1552 C CA . ILE A 1 189 ? 7.770 6.527 -12.796 1.00 79.81 189 ILE A CA 1
ATOM 1553 C C . ILE A 1 189 ? 8.703 6.234 -11.611 1.00 79.81 189 ILE A C 1
ATOM 1555 O O . ILE A 1 189 ? 8.554 6.775 -10.506 1.00 79.81 189 ILE A O 1
ATOM 1559 N N . ASN A 1 190 ? 9.713 5.400 -11.847 1.00 80.50 190 ASN A N 1
ATOM 1560 C CA . ASN A 1 190 ? 10.814 5.143 -10.938 1.00 80.50 190 ASN A CA 1
ATOM 1561 C C . ASN A 1 190 ? 12.036 6.018 -11.234 1.00 80.50 190 ASN A C 1
ATOM 1563 O O . ASN A 1 190 ? 13.000 5.609 -11.868 1.00 80.50 190 ASN A O 1
ATOM 1567 N N . LEU A 1 191 ? 12.068 7.203 -10.629 1.00 77.56 191 LEU A N 1
ATOM 1568 C CA . LEU A 1 191 ? 13.159 8.166 -10.821 1.00 77.56 191 LEU A CA 1
ATOM 1569 C C . LEU A 1 191 ? 14.476 7.793 -10.124 1.00 77.56 191 LEU A C 1
ATOM 1571 O O . LEU A 1 191 ? 15.414 8.585 -10.151 1.00 77.56 191 LEU A O 1
ATOM 1575 N N . LYS A 1 192 ? 14.549 6.644 -9.440 1.00 65.25 192 LYS A N 1
ATOM 1576 C CA . LYS A 1 192 ? 15.827 6.134 -8.920 1.00 65.25 192 LYS A CA 1
ATOM 1577 C C . LYS A 1 192 ? 16.693 5.509 -10.018 1.00 65.25 192 LYS A C 1
ATOM 1579 O O . LYS A 1 192 ? 17.893 5.422 -9.815 1.00 65.25 192 LYS A O 1
ATOM 1584 N N . GLU A 1 193 ? 16.099 5.120 -11.146 1.00 61.31 193 GLU A N 1
ATOM 1585 C CA . GLU A 1 193 ? 16.780 4.481 -12.277 1.00 61.31 193 GLU A CA 1
ATOM 1586 C C . GLU A 1 193 ? 16.448 5.259 -13.559 1.00 61.31 193 GLU A C 1
ATOM 1588 O O . GLU A 1 193 ? 15.500 4.915 -14.261 1.00 61.31 193 GLU A O 1
ATOM 1593 N N . PRO A 1 194 ? 17.174 6.347 -13.871 1.00 59.00 194 PRO A N 1
ATOM 1594 C CA . PRO A 1 194 ? 16.865 7.188 -15.030 1.00 59.00 194 PRO A CA 1
ATOM 1595 C C . PRO A 1 194 ? 16.937 6.437 -16.367 1.00 59.00 194 PRO A C 1
ATOM 1597 O O . PRO A 1 194 ? 16.286 6.837 -17.328 1.00 59.00 194 PRO A O 1
ATOM 1600 N N . GLU A 1 195 ? 17.728 5.363 -16.420 1.00 54.66 195 GLU A N 1
ATOM 1601 C CA . GLU A 1 195 ? 17.971 4.544 -17.613 1.00 54.66 195 GLU A CA 1
ATOM 1602 C C . GLU A 1 195 ? 16.897 3.462 -17.830 1.00 54.66 195 GLU A C 1
ATOM 1604 O O . GLU A 1 195 ? 16.758 2.952 -18.940 1.00 54.66 195 GLU A O 1
ATOM 1609 N N . ASN A 1 196 ? 16.101 3.146 -16.799 1.00 53.75 196 ASN A N 1
ATOM 1610 C CA . ASN A 1 196 ? 14.946 2.246 -16.880 1.00 53.75 196 ASN A CA 1
ATOM 1611 C C . ASN A 1 196 ? 13.793 2.747 -15.972 1.00 53.75 196 ASN A C 1
ATOM 1613 O O . ASN A 1 196 ? 13.519 2.141 -14.925 1.00 53.75 196 ASN A O 1
ATOM 1617 N N . PRO A 1 197 ? 13.192 3.900 -16.330 1.00 49.91 197 PRO A N 1
ATOM 1618 C CA . PRO A 1 197 ? 12.269 4.655 -15.482 1.00 49.91 197 PRO A CA 1
ATOM 1619 C C . PRO A 1 197 ? 10.872 4.032 -15.349 1.00 49.91 197 PRO A C 1
ATOM 1621 O O . PRO A 1 197 ? 10.377 3.398 -16.306 1.00 49.91 197 PRO A O 1
#

Foldseek 3Di:
DPPVVVVVVVVVVVVVVVVVLVVVLVVLLVVCCLQPVADAAWKWKWWAAPNDIDIDTDRDSNVVSCCCSDPDPRQPRTFIWIQRAHFNDSDLDLVRGFKGFKAKFAAFDPDPVSQVVLVVLQVPDPDHFPDWADQQRHIITIRGDPHIDGHPDDVSLVVSLVVNCVCCVSRVGDNDSRSSDIGTRGPGDDSVCPPRD

Radius of gyration: 18.89 Å; chains: 1; bounding box: 32×44×70 Å

Secondary structure (DSSP, 8-state):
-HHHHHHHHHHHHHHHHHHHHHHHHHHHHHHHHHHHTT--SBEEEEEEETTEEEEEEES-HHHHHHHHHS--TTTTTSEEEEESS-BSSSS--GGGB-EEEEEEEEEE-SSHHHHHHHHHHHHHSSS--SEEEE-SSEEEEEEEEEEEEE--SHHHHHHHHHHHHHHHHHHT--S---TT-EEEPTT---TT-TT--

pLDDT: mean 86.77, std 15.84, range [35.81, 98.44]